Protein AF-A0A0A6VXU8-F1 (afdb_monomer)

Foldseek 3Di:
DQPPQREDPVLVVLLVVLVVVLVVLVVVLVVLQVVLLVLLAVLVLLLVVLVVPQQDDQDDDDPDDDDDDDPVVVVVVVVVVVVSVVSVVVNVVSVVSSVVSLVSNVVSVVVSVVSLVVSLVVSVVSLVVSVVVQVVSLVVVQVVVVVPDPDDSPCPVPVPPRPTDHHDRDDCSNVVQDDWHWHWDDDPVDDTDIDTDRDPDDPCVSDDDPPPDD

Mean predicted aligned error: 13.22 Å

Structure (mmCIF, N/CA/C/O backbone):
data_AF-A0A0A6VXU8-F1
#
_entry.id   AF-A0A0A6VXU8-F1
#
loop_
_atom_site.group_PDB
_atom_site.id
_atom_site.type_symbol
_atom_site.label_atom_id
_atom_site.label_alt_id
_atom_site.label_comp_id
_atom_site.label_asym_id
_atom_site.label_entity_id
_atom_site.label_seq_id
_atom_site.pdbx_PDB_ins_code
_atom_site.Cartn_x
_atom_site.Cartn_y
_atom_site.Cartn_z
_atom_site.occupancy
_atom_site.B_iso_or_equiv
_atom_site.auth_seq_id
_atom_site.auth_comp_id
_atom_site.auth_asym_id
_atom_site.auth_atom_id
_atom_site.pdbx_PDB_model_num
ATOM 1 N N . MET A 1 1 ? 27.274 9.200 -34.004 1.00 46.50 1 MET A N 1
ATOM 2 C CA . MET A 1 1 ? 27.258 7.921 -34.746 1.00 46.50 1 MET A CA 1
ATOM 3 C C . MET A 1 1 ? 26.817 6.836 -33.773 1.00 46.50 1 MET A C 1
ATOM 5 O O . MET A 1 1 ? 27.211 6.948 -32.614 1.00 46.50 1 MET A O 1
ATOM 9 N N . PRO A 1 2 ? 25.972 5.871 -34.179 1.00 53.19 2 PRO A N 1
ATOM 10 C CA . PRO A 1 2 ? 25.767 4.653 -33.394 1.00 53.19 2 PRO A CA 1
ATOM 11 C C . PRO A 1 2 ? 27.115 3.954 -33.175 1.00 53.19 2 PRO A C 1
ATOM 13 O O . PRO A 1 2 ? 28.040 4.146 -33.970 1.00 53.19 2 PRO A O 1
ATOM 16 N N . ASP A 1 3 ? 27.251 3.219 -32.077 1.00 54.00 3 ASP A N 1
ATOM 17 C CA . ASP A 1 3 ? 28.465 2.444 -31.819 1.00 54.00 3 ASP A CA 1
ATOM 18 C C . ASP A 1 3 ? 28.552 1.206 -32.727 1.00 54.00 3 ASP A C 1
ATOM 20 O O . ASP A 1 3 ? 27.695 0.967 -33.581 1.00 54.00 3 ASP A O 1
ATOM 24 N N . THR A 1 4 ? 29.622 0.428 -32.563 1.00 47.00 4 THR A N 1
ATOM 25 C CA . THR A 1 4 ? 29.871 -0.819 -33.302 1.00 47.00 4 THR A CA 1
ATOM 26 C C . THR A 1 4 ? 28.766 -1.862 -33.120 1.00 47.00 4 THR A C 1
ATOM 28 O O . THR A 1 4 ? 28.666 -2.777 -33.930 1.00 47.00 4 THR A O 1
ATOM 31 N N . GLU A 1 5 ? 27.918 -1.696 -32.103 1.00 52.00 5 GLU A N 1
ATOM 32 C CA . GLU A 1 5 ? 26.759 -2.534 -31.799 1.00 52.00 5 GLU A CA 1
ATOM 33 C C . GLU A 1 5 ? 25.442 -1.903 -32.276 1.00 52.00 5 GLU A C 1
ATOM 35 O O . GLU A 1 5 ? 24.378 -2.428 -31.998 1.00 52.00 5 GLU A O 1
ATOM 40 N N . GLY A 1 6 ? 25.460 -0.791 -33.021 1.00 53.97 6 GLY A N 1
ATOM 41 C CA . GLY A 1 6 ? 24.251 -0.182 -33.588 1.00 53.97 6 GLY A CA 1
ATOM 42 C C . GLY A 1 6 ? 23.416 0.646 -32.602 1.00 53.97 6 GLY A C 1
ATOM 43 O O . GLY A 1 6 ? 22.348 1.145 -32.969 1.00 53.97 6 GLY A O 1
ATOM 44 N N . HIS A 1 7 ? 23.897 0.865 -31.376 1.00 59.66 7 HIS A N 1
ATOM 45 C CA . HIS A 1 7 ? 23.174 1.602 -30.349 1.00 59.66 7 HIS A CA 1
ATOM 46 C C . HIS A 1 7 ? 23.385 3.116 -30.464 1.00 59.66 7 HIS A C 1
ATOM 48 O O . HIS A 1 7 ? 24.502 3.644 -30.368 1.00 59.66 7 HIS A O 1
ATOM 54 N N . HIS A 1 8 ? 22.283 3.860 -30.597 1.00 67.25 8 HIS A N 1
ATOM 55 C CA . HIS A 1 8 ? 22.334 5.319 -30.587 1.00 67.25 8 HIS A CA 1
ATOM 56 C C . HIS A 1 8 ? 22.700 5.846 -29.191 1.00 67.25 8 HIS A C 1
ATOM 58 O O . HIS A 1 8 ? 22.131 5.395 -28.191 1.00 67.25 8 HIS A O 1
ATOM 64 N N . PRO A 1 9 ? 23.587 6.850 -29.086 1.00 70.88 9 PRO A N 1
ATOM 65 C CA . PRO A 1 9 ? 23.898 7.492 -27.809 1.00 70.88 9 PRO A CA 1
ATOM 66 C C . PRO A 1 9 ? 22.653 8.043 -27.095 1.00 70.88 9 PRO A C 1
ATOM 68 O O . PRO A 1 9 ? 22.507 7.855 -25.895 1.00 70.88 9 PRO A O 1
ATOM 71 N N . ALA A 1 10 ? 21.716 8.645 -27.839 1.00 70.44 10 ALA A N 1
ATOM 72 C CA . ALA A 1 10 ? 20.499 9.235 -27.263 1.00 70.44 10 ALA A CA 1
ATOM 73 C C . ALA A 1 10 ? 19.568 8.204 -26.602 1.00 70.44 10 ALA A C 1
ATOM 75 O O . ALA A 1 10 ? 18.995 8.475 -25.554 1.00 70.44 10 ALA A O 1
ATOM 76 N N . THR A 1 11 ? 19.431 7.011 -27.184 1.00 73.44 11 THR A N 1
ATOM 77 C CA . THR A 1 11 ? 18.589 5.959 -26.603 1.00 73.44 11 THR A CA 1
ATOM 78 C C . THR A 1 11 ? 19.253 5.317 -25.386 1.00 73.44 11 THR A C 1
ATOM 80 O O . THR A 1 11 ? 18.569 5.017 -24.419 1.00 73.44 11 THR A O 1
ATOM 83 N N . ARG A 1 12 ? 20.586 5.171 -25.367 1.00 76.75 12 ARG A N 1
ATOM 84 C CA . ARG A 1 12 ? 21.304 4.727 -24.156 1.00 76.75 12 ARG A CA 1
ATOM 85 C C . ARG A 1 12 ? 21.219 5.746 -23.023 1.00 76.75 12 ARG A C 1
ATOM 87 O O . ARG A 1 12 ? 20.974 5.360 -21.888 1.00 76.75 12 ARG A O 1
ATOM 94 N N . ALA A 1 13 ? 21.380 7.030 -23.342 1.00 82.50 13 ALA A N 1
ATOM 95 C CA . ALA A 1 13 ? 21.224 8.109 -22.373 1.00 82.50 13 ALA A CA 1
ATOM 96 C C . ALA A 1 13 ? 19.811 8.118 -21.770 1.00 82.50 13 ALA A C 1
ATOM 98 O O . ALA A 1 13 ? 19.674 8.181 -20.556 1.00 82.50 13 ALA A O 1
ATOM 99 N N . MET A 1 14 ? 18.772 7.948 -22.596 1.00 84.44 14 MET A N 1
ATOM 100 C CA . MET A 1 14 ? 17.394 7.873 -22.106 1.00 84.44 14 MET A CA 1
ATOM 101 C C . MET A 1 14 ? 17.131 6.619 -21.257 1.00 84.44 14 MET A C 1
ATOM 103 O O . MET A 1 14 ? 16.423 6.704 -20.262 1.00 84.44 14 MET A O 1
ATOM 107 N N . ALA A 1 15 ? 17.703 5.459 -21.600 1.00 85.75 15 ALA A N 1
ATOM 108 C CA . ALA A 1 15 ? 17.588 4.261 -20.760 1.00 85.75 15 ALA A CA 1
ATOM 109 C C . ALA A 1 15 ? 18.232 4.467 -19.376 1.00 85.75 15 ALA A C 1
ATOM 111 O O . ALA A 1 15 ? 17.667 4.050 -18.365 1.00 85.75 15 ALA A O 1
ATOM 112 N N . ALA A 1 16 ? 19.391 5.133 -19.326 1.00 87.69 16 ALA A N 1
ATOM 113 C CA . ALA A 1 16 ? 20.041 5.505 -18.071 1.00 87.69 16 ALA A CA 1
ATOM 114 C C . ALA A 1 16 ? 19.188 6.500 -17.266 1.00 87.69 16 ALA A C 1
ATOM 116 O O . ALA A 1 16 ? 18.978 6.294 -16.075 1.00 87.69 16 ALA A O 1
ATOM 117 N N . GLU A 1 17 ? 18.621 7.513 -17.925 1.00 90.19 17 GLU A N 1
ATOM 118 C CA . GLU A 1 17 ? 17.720 8.488 -17.302 1.00 90.19 17 GLU A CA 1
ATOM 119 C C . GLU A 1 17 ? 16.479 7.814 -16.697 1.00 90.19 17 GLU A C 1
ATOM 121 O O . GLU A 1 17 ? 16.114 8.096 -15.558 1.00 90.19 17 GLU A O 1
ATOM 126 N N . ILE A 1 18 ? 15.850 6.865 -17.401 1.00 91.62 18 ILE A N 1
ATOM 127 C CA . ILE A 1 18 ? 14.706 6.128 -16.844 1.00 91.62 18 ILE A CA 1
ATOM 128 C C . ILE A 1 18 ? 15.128 5.280 -15.646 1.00 91.62 18 ILE A C 1
ATOM 130 O O . ILE A 1 18 ? 14.384 5.215 -14.673 1.00 91.62 18 ILE A O 1
ATOM 134 N N . ALA A 1 19 ? 16.313 4.665 -15.671 1.00 90.19 19 ALA A N 1
ATOM 135 C CA . ALA A 1 19 ? 16.817 3.915 -14.524 1.00 90.19 19 ALA A CA 1
ATOM 136 C C . ALA A 1 19 ? 17.045 4.817 -13.292 1.00 90.19 19 ALA A C 1
ATOM 138 O O . ALA A 1 19 ? 16.746 4.411 -12.167 1.00 90.19 19 ALA A O 1
ATOM 139 N N . GLU A 1 20 ? 17.524 6.048 -13.487 1.00 92.81 20 GLU A N 1
ATOM 140 C CA . GLU A 1 20 ? 17.644 7.045 -12.414 1.00 92.81 20 GLU A CA 1
ATOM 141 C C . GLU A 1 20 ? 16.269 7.484 -11.891 1.00 92.81 20 GLU A C 1
ATOM 143 O O . GLU A 1 20 ? 16.050 7.539 -10.677 1.00 92.81 20 GLU A O 1
ATOM 148 N N . ILE A 1 21 ? 15.314 7.727 -12.793 1.00 93.38 21 ILE A N 1
ATOM 149 C CA . ILE A 1 21 ? 13.929 8.063 -12.445 1.00 93.38 21 ILE A CA 1
ATOM 150 C C . ILE A 1 21 ? 13.273 6.917 -11.671 1.00 93.38 21 ILE A C 1
ATOM 152 O O . ILE A 1 21 ? 12.630 7.162 -10.654 1.00 93.38 21 ILE A O 1
ATOM 156 N N . GLU A 1 22 ? 13.453 5.669 -12.100 1.00 93.75 22 GLU A N 1
ATOM 157 C CA . GLU A 1 22 ? 12.960 4.482 -11.402 1.00 93.75 22 GLU A CA 1
ATOM 158 C C . GLU A 1 22 ? 13.510 4.412 -9.974 1.00 93.75 22 GLU A C 1
ATOM 160 O O . GLU A 1 22 ? 12.742 4.214 -9.031 1.00 93.75 22 GLU A O 1
ATOM 165 N N . ALA A 1 23 ? 14.818 4.614 -9.792 1.00 91.00 23 ALA A N 1
ATOM 166 C CA . ALA A 1 23 ? 15.444 4.611 -8.471 1.00 91.00 23 ALA A CA 1
ATOM 167 C C . ALA A 1 23 ? 14.907 5.743 -7.575 1.00 91.00 23 ALA A C 1
ATOM 169 O O . ALA A 1 23 ? 14.663 5.543 -6.377 1.00 91.00 23 ALA A O 1
ATOM 170 N N . TRP A 1 24 ? 14.675 6.926 -8.150 1.00 93.88 24 TRP A N 1
ATOM 171 C CA . TRP A 1 24 ? 14.088 8.059 -7.438 1.00 93.88 24 TRP A CA 1
ATOM 172 C C . TRP A 1 24 ? 12.627 7.804 -7.044 1.00 93.88 24 TRP A C 1
ATOM 174 O O . TRP A 1 24 ? 12.255 8.039 -5.889 1.00 93.88 24 TRP A O 1
ATOM 184 N N . ILE A 1 25 ? 11.814 7.267 -7.960 1.00 93.19 25 ILE A N 1
ATOM 185 C CA . ILE A 1 25 ? 10.433 6.847 -7.688 1.00 93.19 25 ILE A CA 1
ATOM 186 C C . ILE A 1 25 ? 10.425 5.796 -6.581 1.00 93.19 25 ILE A C 1
ATOM 188 O O . ILE A 1 25 ? 9.676 5.942 -5.622 1.00 93.19 25 ILE A O 1
ATOM 192 N N . HIS A 1 26 ? 11.283 4.779 -6.667 1.00 91.00 26 HIS A N 1
ATOM 193 C CA . HIS A 1 26 ? 11.366 3.719 -5.669 1.00 91.00 26 HIS A CA 1
ATOM 194 C C . HIS A 1 26 ? 11.687 4.265 -4.274 1.00 91.00 26 HIS A C 1
ATOM 196 O O . HIS A 1 26 ? 10.976 3.972 -3.313 1.00 91.00 26 HIS A O 1
ATOM 202 N N . THR A 1 27 ? 12.710 5.115 -4.168 1.00 90.19 27 THR A N 1
ATOM 203 C CA . THR A 1 27 ? 13.106 5.735 -2.895 1.00 90.19 27 THR A CA 1
ATOM 204 C C . THR A 1 27 ? 11.984 6.598 -2.318 1.00 90.19 27 THR A C 1
ATOM 206 O O . THR A 1 27 ? 11.732 6.579 -1.113 1.00 90.19 27 THR A O 1
ATOM 209 N N . SER A 1 28 ? 11.301 7.360 -3.174 1.00 91.81 28 SER A N 1
ATOM 210 C CA . SER A 1 28 ? 10.208 8.247 -2.766 1.00 91.81 28 SER A CA 1
ATOM 211 C C . SER A 1 28 ? 8.977 7.454 -2.328 1.00 91.81 28 SER A C 1
ATOM 213 O O . SER A 1 28 ? 8.368 7.775 -1.309 1.00 91.81 28 SER A O 1
ATOM 215 N N . LEU A 1 29 ? 8.655 6.382 -3.055 1.00 91.12 29 LEU A N 1
ATOM 216 C CA . LEU A 1 29 ? 7.561 5.474 -2.743 1.00 91.12 29 LEU A CA 1
ATOM 217 C C . LEU A 1 29 ? 7.802 4.752 -1.413 1.00 91.12 29 LEU A C 1
ATOM 219 O O . LEU A 1 29 ? 6.900 4.746 -0.582 1.00 91.12 29 LEU A O 1
ATOM 223 N N . ILE A 1 30 ? 9.009 4.223 -1.165 1.00 89.19 30 ILE A N 1
ATOM 224 C CA . ILE A 1 30 ? 9.355 3.603 0.127 1.00 89.19 30 ILE A CA 1
ATOM 225 C C . ILE A 1 30 ? 9.121 4.585 1.274 1.00 89.19 30 ILE A C 1
ATOM 227 O O . ILE A 1 30 ? 8.430 4.243 2.226 1.00 89.19 30 ILE A O 1
ATOM 231 N N . LYS A 1 31 ? 9.655 5.810 1.181 1.00 87.81 31 LYS A N 1
ATOM 232 C CA . LYS A 1 31 ? 9.516 6.809 2.253 1.00 87.81 31 LYS A CA 1
ATOM 233 C C . LYS A 1 31 ? 8.059 7.186 2.512 1.00 87.81 31 LYS A C 1
ATOM 235 O O . LYS A 1 31 ? 7.664 7.356 3.662 1.00 87.81 31 LYS A O 1
ATOM 240 N N . ALA A 1 32 ? 7.267 7.334 1.451 1.00 89.88 32 ALA A N 1
ATOM 241 C CA . ALA A 1 32 ? 5.857 7.681 1.573 1.00 89.88 32 ALA A CA 1
ATOM 242 C C . ALA A 1 32 ? 5.047 6.537 2.204 1.00 89.88 32 ALA A C 1
ATOM 244 O O . ALA A 1 32 ? 4.279 6.774 3.135 1.00 89.88 32 ALA A O 1
ATOM 245 N N . VAL A 1 33 ? 5.274 5.298 1.754 1.00 89.44 33 VAL A N 1
ATOM 246 C CA . VAL A 1 33 ? 4.646 4.096 2.322 1.00 89.44 33 VAL A CA 1
ATOM 247 C C . VAL A 1 33 ? 5.064 3.896 3.777 1.00 89.44 33 VAL A C 1
ATOM 249 O O . VAL A 1 33 ? 4.214 3.638 4.619 1.00 89.44 33 VAL A O 1
ATOM 252 N N . GLU A 1 34 ? 6.334 4.115 4.116 1.00 85.81 34 GLU A N 1
ATOM 253 C CA . GLU A 1 34 ? 6.809 4.051 5.499 1.00 85.81 34 GLU A CA 1
ATOM 254 C C . GLU A 1 34 ? 6.131 5.069 6.411 1.00 85.81 34 GLU A C 1
ATOM 256 O O . GLU A 1 34 ? 5.772 4.744 7.544 1.00 85.81 34 GLU A O 1
ATOM 261 N N . GLY A 1 35 ? 5.910 6.289 5.921 1.00 86.44 35 GLY A N 1
ATOM 262 C CA . GLY A 1 35 ? 5.154 7.299 6.655 1.00 86.44 35 GLY A CA 1
ATOM 263 C C . GLY A 1 35 ? 3.715 6.866 6.950 1.00 86.44 35 GLY A C 1
ATOM 264 O O . GLY A 1 35 ? 3.223 7.110 8.052 1.00 86.44 35 GLY A O 1
ATOM 265 N N . LEU A 1 36 ? 3.054 6.203 5.995 1.00 89.62 36 LEU A N 1
ATOM 266 C CA . LEU A 1 36 ? 1.701 5.669 6.179 1.00 89.62 36 LEU A CA 1
ATOM 267 C C . LEU A 1 36 ? 1.690 4.481 7.138 1.00 89.62 36 LEU A C 1
ATOM 269 O O . LEU A 1 36 ? 0.905 4.465 8.084 1.00 89.62 36 LEU A O 1
ATOM 273 N N . ASP A 1 37 ? 2.595 3.525 6.956 1.00 86.06 37 ASP A N 1
ATOM 274 C CA . ASP A 1 37 ? 2.641 2.320 7.774 1.00 86.06 37 ASP A CA 1
ATOM 275 C C . ASP A 1 37 ? 2.932 2.639 9.253 1.00 86.06 37 ASP A C 1
ATOM 277 O O . ASP A 1 37 ? 2.362 2.017 10.147 1.00 86.06 37 ASP A O 1
ATOM 281 N N . ARG A 1 38 ? 3.747 3.666 9.541 1.00 85.69 38 ARG A N 1
ATOM 282 C CA . ARG A 1 38 ? 3.978 4.158 10.916 1.00 85.69 38 ARG A CA 1
ATOM 283 C C . ARG A 1 38 ? 2.720 4.706 11.594 1.00 85.69 38 ARG A C 1
ATOM 285 O O . ARG A 1 38 ? 2.706 4.807 12.817 1.00 85.69 38 ARG A O 1
ATOM 292 N N . ARG A 1 39 ? 1.689 5.073 10.829 1.00 87.56 39 ARG A N 1
ATOM 293 C CA . ARG A 1 39 ? 0.380 5.507 11.346 1.00 87.56 39 ARG A CA 1
ATOM 294 C C . ARG A 1 39 ? -0.614 4.352 11.420 1.00 87.56 39 ARG A C 1
ATOM 296 O O . ARG A 1 39 ? -1.332 4.238 12.406 1.00 87.56 39 ARG A O 1
ATOM 303 N N . ILE A 1 40 ? -0.612 3.483 10.409 1.00 87.50 40 ILE A N 1
ATOM 304 C CA . ILE A 1 40 ? -1.467 2.292 10.349 1.00 87.50 40 ILE A CA 1
ATOM 305 C C . ILE A 1 40 ? -1.149 1.349 11.509 1.00 87.50 40 ILE A C 1
ATOM 307 O O . ILE A 1 40 ? -2.048 0.914 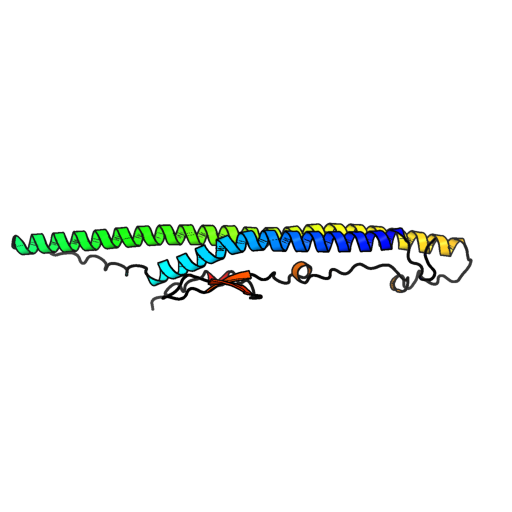12.221 1.00 87.50 40 ILE A O 1
ATOM 311 N N . ALA A 1 41 ? 0.131 1.055 11.733 1.00 83.31 41 ALA A N 1
ATOM 312 C CA . ALA A 1 41 ? 0.525 -0.022 12.627 1.00 83.31 41 ALA A CA 1
ATOM 313 C C . ALA A 1 41 ? 0.139 0.229 14.109 1.00 83.31 41 ALA A C 1
ATOM 315 O O . ALA A 1 41 ? -0.310 -0.716 14.766 1.00 83.31 41 ALA A O 1
ATOM 316 N N . PRO A 1 42 ? 0.259 1.450 14.674 1.00 83.12 42 PRO A N 1
ATOM 317 C CA . PRO A 1 42 ? -0.284 1.755 16.001 1.00 83.12 42 PRO A CA 1
ATOM 318 C C . PRO A 1 42 ? -1.815 1.714 16.057 1.00 83.12 42 PRO A C 1
ATOM 320 O O . PRO A 1 42 ? -2.368 1.195 17.024 1.00 83.12 42 PRO A O 1
ATOM 323 N N . ALA A 1 43 ? -2.504 2.209 15.023 1.00 86.75 43 ALA A N 1
ATOM 324 C CA . ALA A 1 43 ? -3.964 2.181 14.967 1.00 86.75 43 ALA A CA 1
ATOM 325 C C . ALA A 1 43 ? -4.498 0.738 14.920 1.00 86.75 43 ALA A C 1
ATOM 327 O O . ALA A 1 43 ? -5.416 0.398 15.660 1.00 86.75 43 ALA A O 1
ATOM 328 N N . GLU A 1 44 ? -3.870 -0.150 14.143 1.00 85.50 44 GLU A N 1
ATOM 329 C CA . GLU A 1 44 ? -4.183 -1.585 14.145 1.00 85.50 44 GLU A CA 1
ATOM 330 C C . GLU A 1 44 ? -3.946 -2.238 15.511 1.00 85.50 44 GLU A C 1
ATOM 332 O O . GLU A 1 44 ? -4.740 -3.075 15.943 1.00 85.50 44 GLU A O 1
ATOM 337 N N . ALA A 1 45 ? -2.865 -1.868 16.202 1.00 83.00 45 ALA A N 1
ATOM 338 C CA . ALA A 1 45 ? -2.599 -2.353 17.552 1.00 83.00 45 ALA A CA 1
ATOM 339 C C . ALA A 1 45 ? -3.700 -1.917 18.530 1.00 83.00 45 ALA A C 1
ATOM 341 O O . ALA A 1 45 ? -4.183 -2.737 19.309 1.00 83.00 45 ALA A O 1
ATOM 342 N N . GLN A 1 46 ? -4.138 -0.659 18.452 1.00 84.12 46 GLN A N 1
ATOM 343 C CA . GLN A 1 46 ? -5.209 -0.134 19.295 1.00 84.12 46 GLN A CA 1
ATOM 344 C C . GLN A 1 46 ? -6.566 -0.767 18.971 1.00 84.12 46 GLN A C 1
ATOM 346 O O . GLN A 1 46 ? -7.308 -1.093 19.891 1.00 84.12 46 GLN A O 1
ATOM 351 N N . ILE A 1 47 ? -6.859 -1.043 17.695 1.00 85.94 47 ILE A N 1
ATOM 352 C CA . ILE A 1 47 ? -8.048 -1.812 17.299 1.00 85.94 47 ILE A CA 1
ATOM 353 C C . ILE A 1 47 ? -8.039 -3.191 17.962 1.00 85.94 47 ILE A C 1
ATOM 355 O O . ILE A 1 47 ? -9.059 -3.591 18.516 1.00 85.94 47 ILE A O 1
ATOM 359 N N . ARG A 1 48 ? -6.909 -3.914 17.940 1.00 82.94 48 ARG A N 1
ATOM 360 C CA . ARG A 1 48 ? -6.805 -5.238 18.583 1.00 82.94 48 ARG A CA 1
ATOM 361 C C . ARG A 1 48 ? -7.063 -5.149 20.086 1.00 82.94 48 ARG A C 1
ATOM 363 O O . ARG A 1 48 ? -7.914 -5.875 20.580 1.00 82.94 48 ARG A O 1
ATOM 370 N N . LEU A 1 49 ? -6.415 -4.204 20.770 1.00 83.56 49 LEU A N 1
ATOM 371 C CA . LEU A 1 49 ? -6.610 -3.983 22.208 1.00 83.56 49 LEU A CA 1
ATOM 372 C C . LEU A 1 49 ? -8.073 -3.657 22.548 1.00 83.56 49 LEU A C 1
ATOM 374 O O . LEU A 1 49 ? -8.653 -4.295 23.415 1.00 83.56 49 LEU A O 1
ATOM 378 N N . LEU A 1 50 ? -8.702 -2.725 21.825 1.00 83.94 50 LEU A N 1
ATOM 379 C CA . LEU A 1 50 ? -10.106 -2.357 22.048 1.00 83.94 50 LEU A CA 1
ATOM 380 C C . LEU A 1 50 ? -11.083 -3.490 21.723 1.00 83.94 50 LEU A C 1
ATOM 382 O O . LEU A 1 50 ? -12.148 -3.569 22.330 1.00 83.94 50 LEU A O 1
ATOM 386 N N . THR A 1 51 ? -10.744 -4.344 20.756 1.00 84.19 51 THR A N 1
ATOM 387 C CA . THR A 1 51 ? -11.563 -5.509 20.397 1.00 84.19 51 THR A CA 1
ATOM 388 C C . THR A 1 51 ? -11.495 -6.574 21.492 1.00 84.19 51 THR A C 1
ATOM 390 O O . THR A 1 51 ? -12.532 -7.123 21.858 1.00 84.19 51 THR A O 1
ATOM 393 N N . ASP A 1 52 ? -10.302 -6.829 22.036 1.00 81.19 52 ASP A N 1
ATOM 394 C CA . ASP A 1 52 ? -10.080 -7.805 23.108 1.00 81.19 52 ASP A CA 1
ATOM 395 C C . ASP A 1 52 ? -10.668 -7.328 24.452 1.00 81.19 52 ASP A C 1
ATOM 397 O O . ASP A 1 52 ? -11.242 -8.127 25.194 1.00 81.19 52 ASP A O 1
ATOM 401 N N . ASP A 1 53 ? -10.594 -6.022 24.736 1.00 81.81 53 ASP A N 1
ATOM 402 C CA . ASP A 1 53 ? -11.099 -5.397 25.968 1.00 81.81 53 ASP A CA 1
ATOM 403 C C . ASP A 1 53 ? -12.571 -4.941 25.878 1.00 81.81 53 ASP A C 1
ATOM 405 O O . ASP A 1 53 ? -13.088 -4.282 26.792 1.00 81.81 53 ASP A O 1
ATOM 409 N N . LEU A 1 54 ? -13.280 -5.263 24.789 1.00 81.00 54 LEU A N 1
ATOM 410 C CA . LEU A 1 54 ? -14.640 -4.775 24.578 1.00 81.00 54 LEU A CA 1
ATOM 411 C C . LEU A 1 54 ? -15.594 -5.337 25.654 1.00 81.00 54 LEU A C 1
ATOM 413 O O . LEU A 1 54 ? -15.751 -6.558 25.761 1.00 81.00 54 LEU A O 1
ATOM 417 N N . PRO A 1 55 ? -16.299 -4.485 26.432 1.00 77.19 55 PRO A N 1
ATOM 418 C CA . PRO A 1 55 ? -17.208 -4.967 27.465 1.00 77.19 55 PRO A CA 1
ATOM 419 C C . PRO A 1 55 ? -18.278 -5.885 26.862 1.00 77.19 55 PRO A C 1
ATOM 421 O O . PRO A 1 55 ? -18.817 -5.548 25.801 1.00 77.19 55 PRO A O 1
ATOM 424 N N . PRO A 1 56 ? -18.645 -7.001 27.521 1.00 77.06 56 PRO A N 1
ATOM 425 C CA . PRO A 1 56 ? -19.656 -7.918 27.008 1.00 77.06 56 PRO A CA 1
ATOM 426 C C . PRO A 1 56 ? -20.998 -7.211 26.829 1.00 77.06 56 PRO A C 1
ATOM 428 O O . PRO A 1 56 ? -21.293 -6.212 27.497 1.00 77.06 56 PRO A O 1
ATOM 431 N N . GLU A 1 57 ? -21.801 -7.726 25.899 1.00 76.25 57 GLU A N 1
ATOM 432 C CA . GLU A 1 57 ? -23.086 -7.122 25.574 1.00 76.25 57 GLU A CA 1
ATOM 433 C C . GLU A 1 57 ? -24.005 -7.248 26.788 1.00 76.25 57 GLU A C 1
ATOM 435 O O . GLU A 1 57 ? -24.171 -8.356 27.307 1.00 76.25 57 GLU A O 1
ATOM 440 N N . PRO A 1 58 ? -24.556 -6.135 27.298 1.00 71.00 58 PRO A N 1
ATOM 441 C CA . PRO A 1 58 ? -25.449 -6.209 28.435 1.00 71.00 58 PRO A CA 1
ATOM 442 C C . PRO A 1 58 ? -26.695 -7.010 28.033 1.00 71.00 58 PRO A C 1
ATOM 444 O O . PRO A 1 58 ? -27.196 -6.831 26.919 1.00 71.00 58 PRO A O 1
ATOM 447 N N . PRO A 1 59 ? -27.203 -7.888 28.913 1.00 72.88 59 PRO A N 1
ATOM 448 C CA . PRO A 1 59 ? -28.374 -8.697 28.607 1.00 72.88 59 PRO A CA 1
ATOM 449 C C . PRO A 1 59 ? -29.570 -7.806 28.255 1.00 72.88 59 PRO A C 1
ATOM 451 O O . PRO A 1 59 ? -29.741 -6.721 28.822 1.00 72.88 59 PRO A O 1
ATOM 454 N N . ALA A 1 60 ? -30.408 -8.272 27.325 1.00 65.62 60 ALA A N 1
ATOM 455 C CA . ALA A 1 60 ? -31.691 -7.638 27.051 1.00 65.62 60 ALA A CA 1
ATOM 456 C C . ALA A 1 60 ? -32.505 -7.589 28.353 1.00 65.62 60 ALA A C 1
ATOM 458 O O . ALA A 1 60 ? -32.638 -8.605 29.036 1.00 65.62 60 ALA A O 1
ATOM 459 N N . GLU A 1 61 ? -33.004 -6.405 28.717 1.00 65.88 61 GLU A N 1
ATOM 460 C CA . GLU A 1 61 ? -33.753 -6.216 29.961 1.00 65.88 61 GLU A CA 1
ATOM 461 C C . GLU A 1 61 ? -34.982 -7.141 29.969 1.00 65.88 61 GLU A C 1
ATOM 463 O O . GLU A 1 61 ? -35.829 -7.032 29.076 1.00 65.88 61 GLU A O 1
ATOM 468 N N . PRO A 1 62 ? -35.110 -8.065 30.940 1.00 54.31 62 PRO A N 1
ATOM 469 C CA . PRO A 1 62 ? -36.339 -8.821 31.085 1.00 54.31 62 PRO A CA 1
ATOM 470 C C . PRO A 1 62 ? -37.460 -7.866 31.526 1.00 54.31 62 PRO A C 1
ATOM 472 O O . PRO A 1 62 ? -37.218 -6.963 32.332 1.00 54.31 62 PRO A O 1
ATOM 475 N N . PRO A 1 63 ? -38.701 -8.045 31.044 1.00 52.62 63 PRO A N 1
ATOM 476 C CA . PRO A 1 63 ? -39.826 -7.239 31.497 1.00 52.62 63 PRO A CA 1
ATOM 477 C C . PRO A 1 63 ? -40.055 -7.484 32.995 1.00 52.62 63 PRO A C 1
ATOM 479 O O . PRO A 1 63 ? -40.503 -8.556 33.402 1.00 52.62 63 PRO A O 1
ATOM 482 N N . VAL A 1 64 ? -39.728 -6.496 33.833 1.00 60.53 64 VAL A N 1
ATOM 483 C CA . VAL A 1 64 ? -39.900 -6.601 35.286 1.00 60.53 64 VAL A CA 1
ATOM 484 C C . VAL A 1 64 ? -41.388 -6.492 35.623 1.00 60.53 64 VAL A C 1
ATOM 486 O O . VAL A 1 64 ? -41.990 -5.418 35.549 1.00 60.53 64 VAL A O 1
ATOM 489 N N . ALA A 1 65 ? -41.995 -7.612 36.017 1.00 55.19 65 ALA A N 1
ATOM 490 C CA . ALA A 1 65 ? -43.302 -7.614 36.660 1.00 55.19 65 ALA A CA 1
ATOM 491 C C . ALA A 1 65 ? -43.180 -6.938 38.039 1.00 55.19 65 ALA A C 1
ATOM 493 O O . ALA A 1 65 ? -42.451 -7.406 38.912 1.00 55.19 65 ALA A O 1
ATOM 494 N N . ARG A 1 66 ? -43.873 -5.808 38.225 1.00 59.66 66 ARG A N 1
ATOM 495 C CA . ARG A 1 66 ? -43.816 -4.970 39.435 1.00 59.66 66 ARG A CA 1
ATOM 496 C C . ARG A 1 66 ? -44.560 -5.628 40.604 1.00 59.66 66 ARG A C 1
ATOM 498 O O . ARG A 1 66 ? -45.721 -5.318 40.857 1.00 59.66 66 ARG A O 1
ATOM 505 N N . ALA A 1 67 ? -43.899 -6.540 41.307 1.00 64.81 67 ALA A N 1
ATOM 506 C CA . ALA A 1 67 ? -44.304 -6.951 42.651 1.00 64.81 67 ALA A CA 1
ATOM 507 C C . ALA A 1 67 ? -44.005 -5.819 43.665 1.00 64.81 67 ALA A C 1
ATOM 509 O O . ALA A 1 67 ? -43.146 -4.976 43.395 1.00 64.81 67 ALA A O 1
ATOM 510 N N . PRO A 1 68 ? -44.696 -5.750 44.819 1.00 72.56 68 PRO A N 1
ATOM 511 C CA . PRO A 1 68 ? -44.371 -4.774 45.857 1.00 72.56 68 PRO A CA 1
ATOM 512 C C . PRO A 1 68 ? -42.971 -5.052 46.427 1.00 72.56 68 PRO A C 1
ATOM 514 O O . PRO A 1 68 ? -42.742 -6.104 47.015 1.00 72.56 68 PRO A O 1
ATOM 517 N N . MET A 1 69 ? -42.048 -4.106 46.236 1.00 79.38 69 MET A N 1
ATOM 518 C CA . MET A 1 69 ? -40.654 -4.184 46.692 1.00 79.38 69 MET A CA 1
ATOM 519 C C . MET A 1 69 ? -40.431 -3.326 47.938 1.00 79.38 69 MET A C 1
ATOM 521 O O . MET A 1 69 ? -40.986 -2.229 48.057 1.00 79.38 69 MET A O 1
ATOM 525 N N . THR A 1 70 ? -39.570 -3.796 48.835 1.00 84.56 70 THR A N 1
ATOM 526 C CA . THR A 1 70 ? -39.071 -3.037 49.989 1.00 84.56 70 THR A CA 1
ATOM 527 C C . THR A 1 70 ? -38.129 -1.905 49.553 1.00 84.56 70 THR A C 1
ATOM 529 O O . THR A 1 70 ? -37.580 -1.921 48.451 1.00 84.56 70 THR A O 1
ATOM 532 N N . ALA A 1 71 ? -37.905 -0.904 50.415 1.00 83.19 71 ALA A N 1
ATOM 533 C CA . ALA A 1 71 ? -37.022 0.228 50.100 1.00 83.19 71 ALA A CA 1
ATOM 534 C C . ALA A 1 71 ? -35.573 -0.204 49.785 1.00 83.19 71 ALA A C 1
ATOM 536 O O . ALA A 1 71 ? -34.961 0.337 48.869 1.00 83.19 71 ALA A O 1
ATOM 537 N N . ALA A 1 72 ? -35.051 -1.218 50.486 1.00 81.50 72 ALA A N 1
ATOM 538 C CA . ALA A 1 72 ? -33.711 -1.757 50.243 1.00 81.50 72 ALA A CA 1
ATOM 539 C C . ALA A 1 72 ? -33.603 -2.476 48.885 1.00 81.50 72 ALA A C 1
ATOM 541 O O . ALA A 1 72 ? -32.598 -2.350 48.191 1.00 81.50 72 ALA A O 1
ATOM 542 N N . GLU A 1 73 ? -34.649 -3.196 48.473 1.00 82.06 73 GLU A N 1
ATOM 543 C CA . GLU A 1 73 ? -34.693 -3.838 47.156 1.00 82.06 73 GLU A CA 1
ATOM 544 C C . GLU A 1 73 ? -34.786 -2.800 46.026 1.00 82.06 73 GLU A C 1
ATOM 546 O O . GLU A 1 73 ? -34.180 -2.988 44.974 1.00 82.06 73 GLU A O 1
ATOM 551 N N . GLN A 1 74 ? -35.483 -1.679 46.245 1.00 82.44 74 GLN A N 1
ATOM 552 C CA . GLN A 1 74 ? -35.536 -0.570 45.283 1.00 82.44 74 GLN A CA 1
ATOM 553 C C . GLN A 1 74 ? -34.179 0.128 45.110 1.00 82.44 74 GLN A C 1
ATOM 555 O O . GLN A 1 74 ? -33.823 0.480 43.987 1.00 82.44 74 GLN A O 1
ATOM 560 N N . GLU A 1 75 ? -33.419 0.323 46.191 1.00 84.69 75 GLU A N 1
ATOM 561 C CA . GLU A 1 75 ? -32.053 0.870 46.136 1.00 84.69 75 GLU A CA 1
ATOM 562 C C . GLU A 1 75 ? -31.136 -0.046 45.307 1.00 84.69 75 GLU A C 1
ATOM 564 O O . GLU A 1 75 ? -30.477 0.408 44.375 1.00 84.69 75 GLU A O 1
ATOM 569 N N . ASN A 1 76 ? -31.182 -1.356 45.568 1.00 84.56 76 ASN A N 1
ATOM 570 C CA . ASN A 1 76 ? -30.340 -2.346 44.895 1.00 84.56 76 ASN A CA 1
ATOM 571 C C . ASN A 1 76 ? -30.672 -2.467 43.391 1.00 84.56 76 ASN A C 1
ATOM 573 O O . ASN A 1 76 ? -29.773 -2.547 42.555 1.00 84.56 76 ASN A O 1
ATOM 577 N N . VAL A 1 77 ? -31.958 -2.394 43.015 1.00 84.44 77 VAL A N 1
ATOM 578 C CA . VAL A 1 77 ? -32.365 -2.318 41.597 1.00 84.44 77 VAL A CA 1
ATOM 579 C C . VAL A 1 77 ? -31.836 -1.049 40.933 1.00 84.44 77 VAL A C 1
ATOM 581 O O . VAL A 1 77 ? -31.275 -1.132 39.844 1.00 84.44 77 VAL A O 1
ATOM 584 N N . ARG A 1 78 ? -31.938 0.115 41.587 1.00 84.00 78 ARG A N 1
ATOM 585 C CA . ARG A 1 78 ? -31.394 1.374 41.045 1.00 84.00 78 ARG A CA 1
ATOM 586 C C . ARG A 1 78 ? -29.879 1.311 40.861 1.00 84.00 78 ARG A C 1
ATOM 588 O O . ARG A 1 78 ? -29.362 1.823 39.870 1.00 84.00 78 ARG A O 1
ATOM 595 N N . GLU A 1 79 ? -29.152 0.699 41.792 1.00 86.50 79 GLU A N 1
ATOM 596 C CA . GLU A 1 79 ? -27.706 0.490 41.665 1.00 86.50 79 GLU A CA 1
ATOM 597 C C . GLU A 1 79 ? -27.367 -0.423 40.478 1.00 86.50 79 GLU A C 1
ATOM 599 O O . GLU A 1 79 ? -26.478 -0.092 39.687 1.00 86.50 79 GLU A O 1
ATOM 604 N N . GLN A 1 80 ? -28.109 -1.520 40.296 1.00 84.62 80 GLN A N 1
ATOM 605 C CA . GLN A 1 80 ? -27.946 -2.425 39.155 1.00 84.62 80 GLN A CA 1
ATOM 606 C C . GLN A 1 80 ? -28.273 -1.746 37.818 1.00 84.62 80 GLN A C 1
ATOM 608 O O . GLN A 1 80 ? -27.492 -1.856 36.872 1.00 84.62 80 GLN A O 1
ATOM 613 N N . GLU A 1 81 ? -29.370 -0.990 37.738 1.00 85.06 81 GLU A N 1
ATOM 614 C CA . GLU A 1 81 ? -29.742 -0.197 36.558 1.00 85.06 81 GLU A CA 1
ATOM 615 C C . GLU A 1 81 ? -28.660 0.837 36.215 1.00 85.06 81 GLU A C 1
ATOM 617 O O . GLU A 1 81 ? -28.254 0.967 35.057 1.00 85.06 81 GLU A O 1
ATOM 622 N N . ASN A 1 82 ? -28.126 1.534 37.223 1.00 86.75 82 ASN A N 1
ATOM 623 C CA . ASN A 1 82 ? -27.037 2.492 37.043 1.00 86.75 82 ASN A CA 1
ATOM 624 C C . ASN A 1 82 ? -25.747 1.819 36.552 1.00 86.75 82 ASN A C 1
ATOM 626 O O . ASN A 1 82 ? -25.052 2.374 35.696 1.00 86.75 82 ASN A O 1
ATOM 630 N N . MET A 1 83 ? -25.419 0.628 37.057 1.00 86.44 83 MET A N 1
ATOM 631 C CA . MET A 1 83 ? -24.267 -0.152 36.596 1.00 86.44 83 MET A CA 1
ATOM 632 C C . MET A 1 83 ? -24.436 -0.626 35.148 1.00 86.44 83 MET A C 1
ATOM 634 O O . MET A 1 83 ? -23.526 -0.428 34.339 1.00 86.44 83 MET A O 1
ATOM 638 N N . LEU A 1 84 ? -25.606 -1.166 34.792 1.00 85.38 84 LEU A N 1
ATOM 639 C CA . LEU A 1 84 ? -25.928 -1.578 33.422 1.00 85.38 84 LEU A CA 1
ATOM 640 C C . LEU A 1 84 ? -25.879 -0.395 32.452 1.00 85.38 84 LEU A C 1
ATOM 642 O O . LEU A 1 84 ? -25.320 -0.512 31.361 1.00 85.38 84 LEU A O 1
ATOM 646 N N . ARG A 1 85 ? -26.407 0.765 32.854 1.00 85.69 85 ARG A N 1
ATOM 647 C CA . ARG A 1 85 ? -26.343 1.993 32.056 1.00 85.69 85 ARG A CA 1
ATOM 648 C C . ARG A 1 85 ? -24.899 2.432 31.809 1.00 85.69 85 ARG A C 1
ATOM 650 O O . ARG A 1 85 ? -24.532 2.669 30.663 1.00 85.69 85 ARG A O 1
ATOM 657 N N . ARG A 1 86 ? -24.059 2.466 32.849 1.00 86.75 86 ARG A N 1
ATOM 658 C CA . ARG A 1 86 ? -22.628 2.794 32.710 1.00 86.75 86 ARG A CA 1
ATOM 659 C C . ARG A 1 86 ? -21.896 1.796 31.813 1.00 86.75 86 ARG A C 1
ATOM 661 O O . ARG A 1 86 ? -21.025 2.197 31.046 1.00 86.75 86 ARG A O 1
ATOM 668 N N . GLN A 1 87 ? -22.234 0.509 31.886 1.00 86.00 87 GLN A N 1
ATOM 669 C CA . GLN A 1 87 ? -21.659 -0.514 31.010 1.00 86.00 87 GLN A CA 1
ATOM 670 C C . GLN A 1 87 ? -22.080 -0.312 29.546 1.00 86.00 87 GLN A C 1
ATOM 672 O O . GLN A 1 87 ? -21.223 -0.367 28.665 1.00 86.00 87 GLN A O 1
ATOM 677 N N . LYS A 1 88 ? -23.366 -0.021 29.290 1.00 87.62 88 LYS A N 1
ATOM 678 C CA . LYS A 1 88 ? -23.886 0.333 27.956 1.00 87.62 88 LYS A CA 1
ATOM 679 C C . LYS A 1 88 ? -23.148 1.548 27.383 1.00 87.62 88 LYS A C 1
ATOM 681 O O . LYS A 1 88 ? -22.666 1.485 26.257 1.00 87.62 88 LYS A O 1
ATOM 686 N N . GLU A 1 89 ? -23.007 2.615 28.169 1.00 88.31 89 GLU A N 1
ATOM 687 C CA . GLU A 1 89 ? -22.310 3.847 27.769 1.00 88.31 89 GLU A CA 1
ATOM 688 C C . GLU A 1 89 ? -20.820 3.594 27.467 1.00 88.31 89 GLU A C 1
ATOM 690 O O . GLU A 1 89 ? -20.325 4.024 26.427 1.00 88.31 89 GLU A O 1
ATOM 695 N N . ARG A 1 90 ? -20.112 2.828 28.311 1.00 87.50 90 ARG A N 1
ATOM 696 C CA . ARG A 1 90 ? -18.702 2.455 28.075 1.00 87.50 90 ARG A CA 1
ATOM 697 C C . ARG A 1 90 ? -18.514 1.627 26.807 1.00 87.50 90 ARG A C 1
ATOM 699 O O . ARG A 1 90 ? -17.593 1.893 26.043 1.00 87.50 90 ARG A O 1
ATOM 706 N N . ARG A 1 91 ? -19.381 0.636 26.575 1.00 87.50 91 ARG A N 1
ATOM 707 C CA . ARG A 1 91 ? -19.337 -0.187 25.358 1.00 87.50 91 ARG A CA 1
ATOM 708 C C . ARG A 1 91 ? -19.612 0.655 24.114 1.00 87.50 91 ARG A C 1
ATOM 710 O O . ARG A 1 91 ? -18.920 0.486 23.119 1.00 87.50 91 ARG A O 1
ATOM 717 N N . ALA A 1 92 ? -20.588 1.561 24.171 1.00 88.25 92 ALA A N 1
ATOM 718 C CA . ALA A 1 92 ? -20.895 2.457 23.059 1.00 88.25 92 ALA A CA 1
ATOM 719 C C . ALA A 1 92 ? -19.700 3.359 22.705 1.00 88.25 92 ALA A C 1
ATOM 721 O O . ALA A 1 92 ? -19.340 3.439 21.535 1.00 88.25 92 ALA A O 1
ATOM 722 N N . ALA A 1 93 ? -19.040 3.953 23.706 1.00 89.69 93 ALA A N 1
ATOM 723 C CA . ALA A 1 93 ? -17.845 4.771 23.493 1.00 89.69 93 ALA A CA 1
ATOM 724 C C . ALA A 1 93 ? -16.680 3.963 22.889 1.00 89.69 93 ALA A C 1
ATOM 726 O O . ALA A 1 93 ? -16.057 4.409 21.929 1.00 89.69 93 ALA A O 1
ATOM 727 N N . ALA A 1 94 ? -16.427 2.750 23.395 1.00 88.38 94 ALA A N 1
ATOM 728 C CA . ALA A 1 94 ? -15.382 1.874 22.860 1.00 88.38 94 ALA A CA 1
ATOM 729 C C . ALA A 1 94 ? -15.660 1.442 21.407 1.00 88.38 94 ALA A C 1
ATOM 731 O O . ALA A 1 94 ? -14.746 1.399 20.588 1.00 88.38 94 ALA A O 1
ATOM 732 N N . LEU A 1 95 ? -16.923 1.162 21.063 1.00 89.88 95 LEU A N 1
ATOM 733 C CA . LEU A 1 95 ? -17.326 0.857 19.685 1.00 89.88 95 LEU A CA 1
ATOM 734 C C . LEU A 1 95 ? -17.154 2.059 18.752 1.00 89.88 95 LEU A C 1
ATOM 736 O O . LEU A 1 95 ? -16.730 1.888 17.611 1.00 89.88 95 LEU A O 1
ATOM 740 N N . GLU A 1 96 ? -17.473 3.266 19.217 1.00 92.12 96 GLU A N 1
ATOM 741 C CA . GLU A 1 96 ? -17.287 4.486 18.432 1.00 92.12 96 GLU A CA 1
ATOM 742 C C . GLU A 1 96 ? -15.803 4.739 18.129 1.00 92.12 96 GLU A C 1
ATOM 744 O O . GLU A 1 96 ? -15.450 4.978 16.970 1.00 92.12 96 GLU A O 1
ATOM 749 N N . GLU A 1 97 ? -14.932 4.595 19.133 1.00 91.19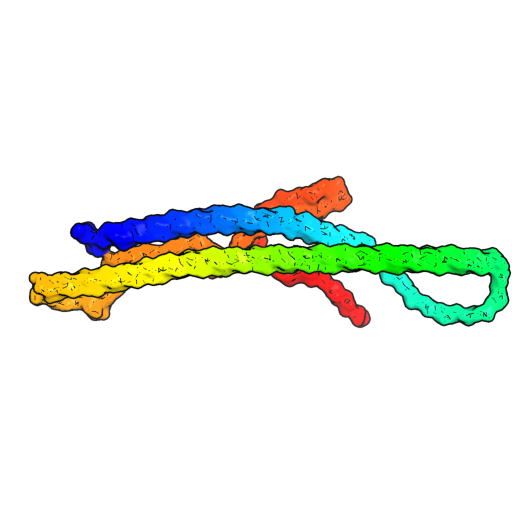 97 GLU A N 1
ATOM 750 C CA . GLU A 1 97 ? -13.476 4.686 18.972 1.00 91.19 97 GLU A CA 1
ATOM 751 C C . GLU A 1 97 ? -12.952 3.619 17.999 1.00 91.19 97 GLU A C 1
ATOM 753 O O . GLU A 1 97 ? -12.210 3.928 17.065 1.00 91.19 97 GLU A O 1
ATOM 758 N N . LEU A 1 98 ? -13.405 2.372 18.149 1.00 90.44 98 LEU A N 1
ATOM 759 C CA . LEU A 1 98 ? -13.040 1.264 17.269 1.00 90.44 98 LEU A CA 1
ATOM 760 C C . LEU A 1 98 ? -13.459 1.537 15.816 1.00 90.44 98 LEU A C 1
ATOM 762 O O . LEU A 1 98 ? -12.649 1.383 14.901 1.00 90.44 98 LEU A O 1
ATOM 766 N N . HIS A 1 99 ? -14.686 2.011 15.585 1.00 90.81 99 HIS A N 1
ATOM 767 C CA . HIS A 1 99 ? -15.167 2.375 14.248 1.00 90.81 99 HIS A CA 1
ATOM 768 C C . HIS A 1 99 ? -14.415 3.574 13.654 1.00 90.81 99 HIS A C 1
ATOM 770 O O . HIS A 1 99 ? -14.286 3.689 12.432 1.00 90.81 99 HIS A O 1
ATOM 776 N N . GLN A 1 100 ? -13.958 4.514 14.482 1.00 93.88 100 GLN A N 1
ATOM 777 C CA . GLN A 1 100 ? -13.137 5.633 14.027 1.00 93.88 100 GLN A CA 1
ATOM 778 C C . GLN A 1 100 ? -11.750 5.154 13.587 1.00 93.88 100 GLN A C 1
ATOM 780 O O . GLN A 1 100 ? -11.329 5.473 12.476 1.00 93.88 100 GLN A O 1
ATOM 785 N N . LEU A 1 101 ? -11.083 4.334 14.402 1.00 91.31 101 LEU A N 1
ATOM 786 C CA . LEU A 1 101 ? -9.769 3.777 14.080 1.00 91.31 101 LEU A CA 1
ATOM 787 C C . LEU A 1 101 ? -9.815 2.880 12.840 1.00 91.31 101 LEU A C 1
ATOM 789 O O . LEU A 1 101 ? 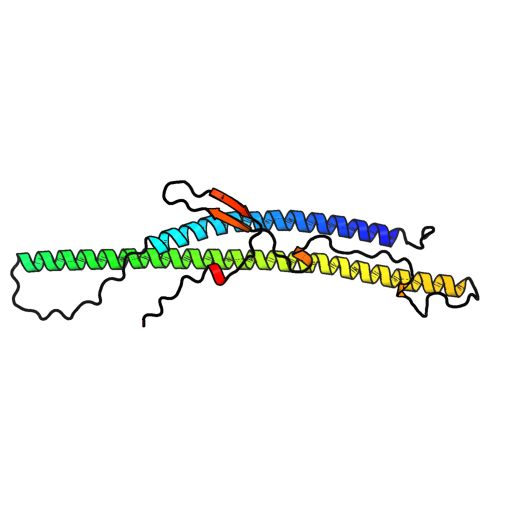-8.949 2.983 11.975 1.00 91.31 101 LEU A O 1
ATOM 793 N N . GLN A 1 102 ? -10.846 2.042 12.700 1.00 89.88 102 GLN A N 1
ATOM 794 C CA . GLN A 1 102 ? -11.029 1.208 11.509 1.00 89.88 102 GLN A CA 1
ATOM 795 C C . GLN A 1 102 ? -11.166 2.040 10.229 1.00 89.88 102 GLN A C 1
ATOM 797 O O . GLN A 1 102 ? -10.590 1.683 9.201 1.00 89.88 102 GLN A O 1
ATOM 802 N N . ARG A 1 103 ? -11.897 3.163 10.286 1.00 92.69 103 ARG A N 1
ATOM 803 C CA . ARG A 1 103 ? -12.006 4.093 9.154 1.00 92.69 103 ARG A CA 1
ATOM 804 C C . ARG A 1 103 ? -10.666 4.739 8.826 1.00 92.69 103 ARG A C 1
ATOM 806 O O . ARG A 1 103 ? -10.292 4.752 7.659 1.00 92.69 103 ARG A O 1
ATOM 813 N N . GLU A 1 104 ? -9.924 5.203 9.831 1.00 92.38 104 GLU A N 1
ATOM 814 C CA . GLU A 1 104 ? -8.595 5.784 9.608 1.00 92.38 104 GLU A CA 1
ATOM 815 C C . GLU A 1 104 ? -7.640 4.768 8.964 1.00 92.38 104 GLU A C 1
ATOM 817 O O . GLU A 1 104 ? -6.989 5.074 7.966 1.00 92.38 104 GLU A O 1
ATOM 822 N N . VAL A 1 105 ? -7.592 3.535 9.478 1.00 90.19 105 VAL A N 1
ATOM 823 C CA . VAL A 1 105 ? -6.774 2.460 8.899 1.00 90.19 105 VAL A CA 1
ATOM 824 C C . VAL A 1 105 ? -7.175 2.186 7.450 1.00 90.19 105 VAL A C 1
ATOM 826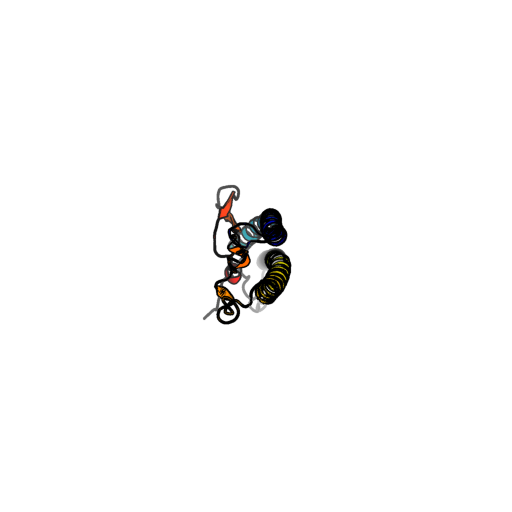 O O . VAL A 1 105 ? -6.299 2.079 6.589 1.00 90.19 105 VAL A O 1
ATOM 829 N N . ALA A 1 106 ? -8.474 2.118 7.148 1.00 89.25 106 ALA A N 1
ATOM 830 C CA . ALA A 1 106 ? -8.962 1.900 5.789 1.00 89.25 106 ALA A CA 1
ATOM 831 C C . ALA A 1 106 ? -8.567 3.044 4.835 1.00 89.25 106 ALA A C 1
ATOM 833 O O . ALA A 1 106 ? -8.090 2.784 3.730 1.00 89.25 106 ALA A O 1
ATOM 834 N N . GLU A 1 107 ? -8.698 4.301 5.264 1.00 92.38 107 GLU A N 1
ATOM 835 C CA . GLU A 1 107 ? -8.294 5.472 4.478 1.00 92.38 107 GLU A CA 1
ATOM 836 C C . GLU A 1 107 ? -6.784 5.482 4.202 1.00 92.38 107 GLU A C 1
ATOM 838 O O . GLU A 1 107 ? -6.358 5.674 3.060 1.00 92.38 107 GLU A O 1
ATOM 843 N N . LEU A 1 108 ? -5.957 5.221 5.218 1.00 92.06 108 LEU A N 1
ATOM 844 C CA . LEU A 1 108 ? -4.499 5.153 5.065 1.00 92.06 108 LEU A CA 1
ATOM 845 C C . LEU A 1 108 ? -4.070 3.997 4.155 1.00 92.06 108 LEU A C 1
ATOM 847 O O . LEU A 1 108 ? -3.147 4.142 3.352 1.00 92.06 108 LEU A O 1
ATOM 851 N N . SER A 1 109 ? -4.773 2.870 4.234 1.00 87.38 109 SER A N 1
ATOM 852 C CA . SER A 1 109 ? -4.559 1.707 3.371 1.00 87.38 109 SER A CA 1
ATOM 853 C C . SER A 1 109 ? -4.857 2.027 1.905 1.00 87.38 109 SER A C 1
ATOM 855 O O . SER A 1 109 ? -4.053 1.725 1.023 1.00 87.38 109 SER A O 1
ATOM 857 N N . GLN A 1 110 ? -5.969 2.716 1.637 1.00 89.75 110 GLN A N 1
ATOM 858 C CA . GLN A 1 110 ? -6.307 3.183 0.291 1.00 89.75 110 GLN A CA 1
ATOM 859 C C . GLN A 1 110 ? -5.282 4.194 -0.235 1.00 89.75 110 GLN A C 1
ATOM 861 O O . GLN A 1 110 ? -4.885 4.126 -1.399 1.00 89.75 110 GLN A O 1
ATOM 866 N N . GLN A 1 111 ? -4.800 5.109 0.613 1.00 91.62 111 GLN A N 1
ATOM 867 C CA . GLN A 1 111 ? -3.729 6.039 0.242 1.00 91.62 111 GLN A CA 1
ATOM 868 C C . GLN A 1 111 ? -2.439 5.299 -0.132 1.00 91.62 111 GLN A C 1
ATOM 870 O O . GLN A 1 111 ? -1.790 5.658 -1.118 1.00 91.62 111 GLN A O 1
ATOM 875 N N . ARG A 1 112 ? -2.087 4.239 0.604 1.00 89.12 112 ARG A N 1
ATOM 876 C CA . ARG A 1 112 ? -0.923 3.390 0.317 1.00 89.12 112 ARG A CA 1
ATOM 877 C C . ARG A 1 112 ? -1.030 2.753 -1.070 1.00 89.12 112 ARG A C 1
ATOM 879 O O . ARG A 1 112 ? -0.093 2.843 -1.862 1.00 8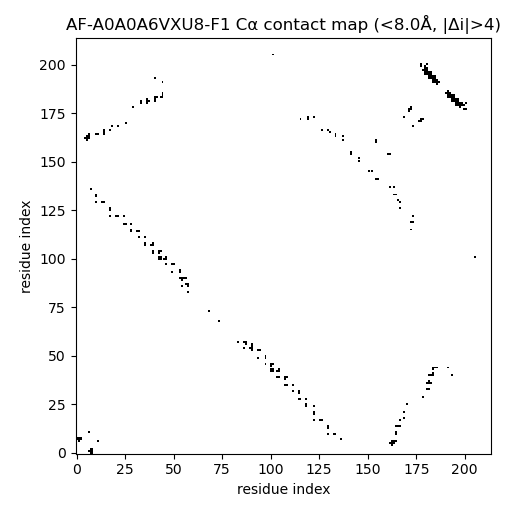9.12 112 ARG A O 1
ATOM 886 N N . GLU A 1 113 ? -2.178 2.166 -1.396 1.00 86.81 113 GLU A N 1
ATOM 887 C CA . GLU A 1 113 ? -2.442 1.576 -2.717 1.00 86.81 113 GLU A CA 1
ATOM 888 C C . GLU A 1 113 ? -2.448 2.625 -3.836 1.00 86.81 113 GLU A C 1
ATOM 890 O O . GLU A 1 113 ? -1.890 2.404 -4.915 1.00 86.81 113 GLU A O 1
ATOM 895 N N . HIS A 1 114 ? -3.009 3.805 -3.569 1.00 90.50 114 HIS A N 1
ATOM 896 C CA . HIS A 1 114 ? -3.021 4.906 -4.524 1.00 90.50 114 HIS A CA 1
ATOM 897 C C . HIS A 1 114 ? -1.607 5.403 -4.862 1.00 90.50 114 HIS A C 1
ATOM 899 O O . HIS A 1 114 ? -1.301 5.634 -6.035 1.00 90.50 114 HIS A O 1
ATOM 905 N N . LEU A 1 115 ? -0.719 5.519 -3.868 1.00 91.38 115 LEU A N 1
ATOM 906 C CA . LEU A 1 115 ? 0.689 5.873 -4.087 1.00 91.38 115 LEU A CA 1
ATOM 907 C C . LEU A 1 115 ? 1.401 4.841 -4.961 1.00 91.38 115 LEU A C 1
ATOM 909 O O . LEU A 1 115 ? 2.114 5.211 -5.893 1.00 91.38 115 LEU A O 1
ATOM 913 N N . HIS A 1 116 ? 1.163 3.557 -4.700 1.00 89.19 116 HIS A N 1
ATOM 914 C CA . HIS A 1 116 ? 1.669 2.463 -5.521 1.00 89.19 116 HIS A CA 1
ATOM 915 C C . HIS A 1 116 ? 1.212 2.565 -6.977 1.00 89.19 116 HIS A C 1
ATOM 917 O O . HIS A 1 116 ? 2.040 2.569 -7.891 1.00 89.19 116 HIS A O 1
ATOM 923 N N . SER A 1 117 ? -0.100 2.686 -7.197 1.00 88.06 117 SER A N 1
ATOM 924 C CA . SER A 1 117 ? -0.671 2.809 -8.540 1.00 88.06 117 SER A CA 1
ATOM 925 C C . SER A 1 117 ? -0.141 4.046 -9.265 1.00 88.06 117 SER A C 1
ATOM 927 O O . SER A 1 117 ? 0.127 3.995 -10.465 1.00 88.06 117 SER A O 1
ATOM 929 N N . THR A 1 118 ? 0.030 5.155 -8.545 1.00 91.81 118 THR A N 1
ATOM 930 C CA . THR A 1 118 ? 0.556 6.403 -9.104 1.00 91.81 118 THR A CA 1
ATOM 931 C C . THR A 1 118 ? 2.020 6.248 -9.502 1.00 91.81 118 THR A C 1
ATOM 933 O O . THR A 1 118 ? 2.384 6.593 -10.623 1.00 91.81 118 THR A O 1
ATOM 936 N N . ALA A 1 119 ? 2.856 5.673 -8.635 1.00 92.06 119 ALA A N 1
ATOM 937 C CA . ALA A 1 119 ? 4.262 5.409 -8.931 1.00 92.06 119 ALA A CA 1
ATOM 938 C C . ALA A 1 119 ? 4.433 4.495 -10.157 1.00 92.06 119 ALA A C 1
ATOM 940 O O . ALA A 1 119 ? 5.242 4.792 -11.040 1.00 92.06 119 ALA A O 1
ATOM 941 N N . ALA A 1 120 ? 3.626 3.432 -10.253 1.00 90.44 120 ALA A N 1
ATOM 942 C CA . ALA A 1 120 ? 3.599 2.545 -11.416 1.00 90.44 120 ALA A CA 1
ATOM 943 C C . ALA A 1 120 ? 3.179 3.289 -12.689 1.00 90.44 120 ALA A C 1
ATOM 945 O O . ALA A 1 120 ? 3.850 3.172 -13.714 1.00 90.44 120 ALA A O 1
ATOM 946 N N . GLY A 1 121 ? 2.132 4.116 -12.617 1.00 91.06 121 GLY A N 1
ATOM 947 C CA . GLY A 1 121 ? 1.678 4.936 -13.741 1.00 91.06 121 GLY A CA 1
ATOM 948 C C . GLY A 1 121 ? 2.724 5.951 -14.215 1.00 91.06 121 GLY A C 1
ATOM 949 O O . GLY A 1 121 ? 2.934 6.107 -15.420 1.00 91.06 121 GLY A O 1
ATOM 950 N N . VAL A 1 122 ? 3.430 6.605 -13.285 1.00 92.94 122 VAL A N 1
ATOM 951 C CA . VAL A 1 122 ? 4.516 7.541 -13.612 1.00 92.94 122 VAL A CA 1
ATOM 952 C C . VAL A 1 122 ? 5.644 6.811 -14.337 1.00 92.94 122 VAL A C 1
ATOM 954 O O . VAL A 1 122 ? 6.025 7.242 -15.427 1.00 92.94 122 VAL A O 1
ATOM 957 N N . LEU A 1 123 ? 6.142 5.693 -13.796 1.00 93.12 123 LEU A N 1
ATOM 958 C CA . LEU A 1 123 ? 7.209 4.921 -14.439 1.00 93.12 123 LEU A CA 1
ATOM 959 C C . LEU A 1 123 ? 6.768 4.380 -15.808 1.00 93.12 123 LEU A C 1
ATOM 961 O O . LEU A 1 123 ? 7.494 4.525 -16.789 1.00 93.12 123 LEU A O 1
ATOM 965 N N . PHE A 1 124 ? 5.541 3.863 -15.913 1.00 92.44 124 PHE A N 1
ATOM 966 C CA . PHE A 1 124 ? 4.968 3.399 -17.177 1.00 92.44 124 PHE A CA 1
ATOM 967 C C . PHE A 1 124 ? 4.961 4.502 -18.244 1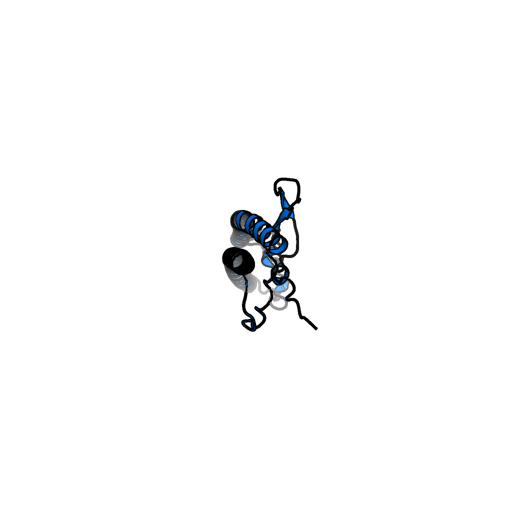.00 92.44 124 PHE A C 1
ATOM 969 O O . PHE A 1 124 ? 5.289 4.254 -19.404 1.00 92.44 124 PHE A O 1
ATOM 976 N N . SER A 1 125 ? 4.653 5.745 -17.859 1.00 93.44 125 SER A N 1
ATOM 977 C CA . SER A 1 125 ? 4.677 6.873 -18.793 1.00 93.44 125 SER A CA 1
ATOM 978 C C . SER A 1 125 ? 6.077 7.166 -19.356 1.00 93.44 125 SER A C 1
ATOM 980 O O . SER A 1 125 ? 6.202 7.537 -20.526 1.00 93.44 125 SER A O 1
ATOM 982 N N . TRP A 1 126 ? 7.132 6.968 -18.557 1.00 92.94 126 TRP A N 1
ATOM 983 C CA . TRP A 1 126 ? 8.525 7.134 -18.977 1.00 92.94 126 TRP A CA 1
ATOM 984 C C . TRP A 1 126 ? 8.983 6.003 -19.895 1.00 92.94 126 TRP A C 1
ATOM 986 O O . TRP A 1 126 ? 9.558 6.278 -20.950 1.00 92.94 126 TRP A O 1
ATOM 996 N N . ILE A 1 127 ? 8.633 4.760 -19.559 1.00 91.06 127 ILE A N 1
ATOM 997 C CA . ILE A 1 127 ? 8.874 3.585 -20.410 1.00 91.06 127 ILE A CA 1
ATOM 998 C C . ILE A 1 127 ? 8.215 3.785 -21.777 1.00 91.06 127 ILE A C 1
ATOM 1000 O O . ILE A 1 127 ? 8.880 3.696 -22.805 1.00 91.06 127 ILE A O 1
ATOM 1004 N N . ALA A 1 128 ? 6.945 4.198 -21.808 1.00 90.69 128 ALA A N 1
ATOM 1005 C CA . ALA A 1 128 ? 6.231 4.448 -23.058 1.00 90.69 128 ALA A CA 1
ATOM 1006 C C . ALA A 1 128 ? 6.884 5.549 -23.919 1.00 90.69 128 ALA A C 1
ATOM 1008 O O . ALA A 1 128 ? 6.827 5.498 -25.152 1.00 90.69 128 ALA A O 1
ATOM 1009 N N . ARG A 1 129 ? 7.506 6.567 -23.306 1.00 88.81 129 ARG A N 1
ATOM 1010 C CA . ARG A 1 129 ? 8.273 7.590 -24.043 1.00 88.81 129 ARG A CA 1
ATOM 1011 C C . ARG A 1 129 ? 9.544 7.002 -24.648 1.00 88.81 129 ARG A C 1
ATOM 1013 O O . ARG A 1 129 ? 9.874 7.336 -25.787 1.00 88.81 129 ARG A O 1
ATOM 1020 N N . PHE A 1 130 ? 10.225 6.131 -23.917 1.00 88.06 130 PHE A N 1
ATOM 1021 C CA . PHE A 1 130 ? 11.409 5.440 -24.408 1.00 88.06 130 PHE A CA 1
ATOM 1022 C C . PHE A 1 130 ? 11.093 4.475 -25.538 1.00 88.06 130 PHE A C 1
ATOM 1024 O O . PHE A 1 130 ? 11.752 4.545 -26.571 1.00 88.06 130 PHE A O 1
ATOM 1031 N N . ASP A 1 131 ? 10.031 3.681 -25.418 1.00 85.94 131 ASP A N 1
ATOM 1032 C CA . ASP A 1 131 ? 9.593 2.772 -26.479 1.00 85.94 131 ASP A CA 1
ATOM 1033 C C . ASP A 1 131 ? 9.294 3.531 -27.776 1.00 85.94 131 ASP A C 1
ATOM 1035 O O . ASP A 1 131 ? 9.679 3.106 -28.868 1.00 85.94 131 ASP A O 1
ATOM 1039 N N . ARG A 1 132 ? 8.675 4.716 -27.667 1.00 86.12 132 ARG A N 1
ATOM 1040 C CA . ARG A 1 132 ? 8.467 5.610 -28.816 1.00 86.12 132 ARG A CA 1
ATOM 1041 C C . ARG A 1 132 ? 9.789 6.091 -29.409 1.00 86.12 132 ARG A C 1
ATOM 1043 O O . ARG A 1 132 ? 9.943 6.048 -30.629 1.00 86.12 132 ARG A O 1
ATOM 1050 N N . LEU A 1 133 ? 10.743 6.541 -28.590 1.00 83.44 133 LEU A N 1
ATOM 1051 C CA . LEU A 1 133 ? 12.052 6.993 -29.078 1.00 83.44 133 LEU A CA 1
ATOM 1052 C C . LEU A 1 133 ? 12.830 5.850 -29.746 1.00 83.44 133 LEU A C 1
ATOM 1054 O O . LEU A 1 133 ? 13.388 6.032 -30.830 1.00 83.44 133 LEU A O 1
ATOM 1058 N N . ALA A 1 134 ? 12.828 4.666 -29.137 1.00 80.56 134 ALA A N 1
ATOM 1059 C CA . ALA A 1 134 ? 13.428 3.460 -29.682 1.00 80.56 134 ALA A CA 1
ATOM 1060 C C . ALA A 1 134 ? 12.781 3.090 -31.029 1.00 80.56 134 ALA A C 1
ATOM 1062 O O . ALA A 1 134 ? 13.490 2.838 -32.004 1.00 80.56 134 ALA A O 1
ATOM 1063 N N . ALA A 1 135 ? 11.452 3.155 -31.144 1.00 79.88 135 ALA A N 1
ATOM 1064 C CA . ALA A 1 135 ? 10.751 2.927 -32.407 1.00 79.88 135 ALA A CA 1
ATOM 1065 C C . ALA A 1 135 ? 11.150 3.938 -33.499 1.00 79.88 135 ALA A C 1
ATOM 1067 O O . ALA A 1 135 ? 11.421 3.538 -34.636 1.00 79.88 135 ALA A O 1
ATOM 1068 N N . TYR A 1 136 ? 11.260 5.231 -33.167 1.00 78.50 136 TYR A N 1
ATOM 1069 C CA . TYR A 1 136 ? 11.755 6.246 -34.106 1.00 78.50 136 TYR A CA 1
ATOM 1070 C C . TYR A 1 136 ? 13.195 5.976 -34.545 1.00 78.50 136 TYR A C 1
ATOM 1072 O O . TYR A 1 136 ? 13.502 6.072 -35.737 1.00 78.50 136 TYR A O 1
ATOM 1080 N N . HIS A 1 137 ? 14.071 5.596 -33.611 1.00 75.44 137 HIS A N 1
ATOM 1081 C CA . HIS A 1 137 ? 15.447 5.236 -33.936 1.00 75.44 137 HIS A CA 1
ATOM 1082 C C . HIS A 1 137 ? 15.497 4.037 -34.891 1.00 75.44 137 HIS A C 1
ATOM 1084 O O . HIS A 1 137 ? 16.193 4.088 -35.905 1.00 75.44 137 HIS A O 1
ATOM 1090 N N . ARG A 1 138 ? 14.691 3.001 -34.632 1.00 74.06 138 ARG A N 1
ATOM 1091 C CA . ARG A 1 138 ? 14.561 1.820 -35.496 1.00 74.06 138 ARG A CA 1
ATOM 1092 C C . ARG A 1 138 ? 14.175 2.207 -36.924 1.00 74.06 138 ARG A C 1
ATOM 1094 O O . ARG A 1 138 ? 14.826 1.780 -37.875 1.00 74.06 138 ARG A O 1
ATOM 1101 N N . ALA A 1 139 ? 13.161 3.057 -37.082 1.00 72.69 139 ALA A N 1
ATOM 1102 C CA . ALA A 1 139 ? 12.716 3.528 -38.392 1.00 72.69 139 ALA A CA 1
ATOM 1103 C C . ALA A 1 139 ? 13.798 4.349 -39.119 1.00 72.69 139 ALA A C 1
ATOM 1105 O O . ALA A 1 139 ? 14.030 4.157 -40.316 1.00 72.69 139 ALA A O 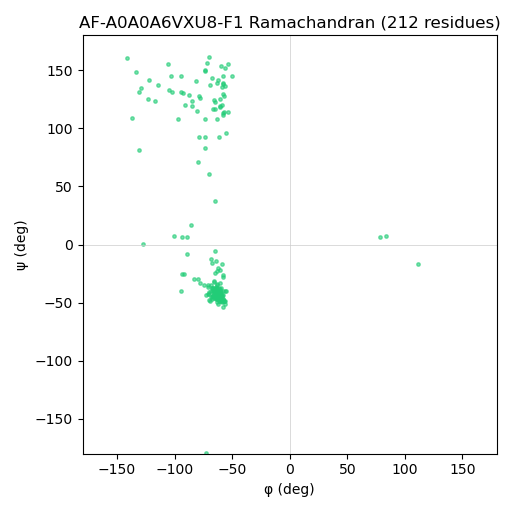1
ATOM 1106 N N . GLY A 1 140 ? 14.491 5.240 -38.401 1.00 71.69 140 GLY A N 1
ATOM 1107 C CA . GLY A 1 140 ? 15.588 6.045 -38.944 1.00 71.69 140 GLY A CA 1
ATOM 1108 C C . GLY A 1 140 ? 16.781 5.199 -39.393 1.00 71.69 140 GLY A C 1
ATOM 1109 O O . GLY A 1 140 ? 17.304 5.406 -40.490 1.00 71.69 140 GLY A O 1
ATOM 1110 N N . PHE A 1 141 ? 17.165 4.208 -38.587 1.00 69.56 141 PHE A N 1
ATOM 1111 C CA . PHE A 1 141 ? 18.253 3.280 -38.886 1.00 69.56 141 PHE A CA 1
ATOM 1112 C C . PHE A 1 141 ? 17.955 2.427 -40.127 1.00 69.56 141 PHE A C 1
ATOM 1114 O O . PHE A 1 141 ? 18.756 2.405 -41.064 1.00 69.56 141 PHE A O 1
ATOM 1121 N N . VAL A 1 142 ? 16.765 1.817 -40.199 1.00 66.50 142 VAL A N 1
ATOM 1122 C CA . VAL A 1 142 ? 16.317 1.045 -41.373 1.00 66.50 142 VAL A CA 1
ATOM 1123 C C . VAL A 1 142 ? 16.315 1.918 -42.635 1.00 66.50 142 VAL A C 1
ATOM 1125 O O . VAL A 1 142 ? 16.812 1.502 -43.684 1.00 66.50 142 VAL A O 1
ATOM 1128 N N . ARG A 1 143 ? 15.827 3.163 -42.548 1.00 67.06 143 ARG A N 1
ATOM 1129 C CA . ARG A 1 143 ? 15.827 4.113 -43.675 1.00 67.06 143 ARG A CA 1
ATOM 1130 C C . ARG A 1 143 ? 17.239 4.514 -44.123 1.00 67.06 143 ARG A C 1
ATOM 1132 O O . ARG A 1 143 ? 17.468 4.713 -45.315 1.00 67.06 143 ARG A O 1
ATOM 1139 N N . ALA A 1 144 ? 18.179 4.670 -43.193 1.00 65.56 144 ALA A N 1
ATOM 1140 C CA . ALA A 1 144 ? 19.563 5.017 -43.510 1.00 65.56 144 ALA A CA 1
ATOM 1141 C C . ALA A 1 144 ? 20.303 3.853 -44.188 1.00 65.56 144 ALA A C 1
ATOM 1143 O O . ALA A 1 144 ? 20.993 4.071 -45.186 1.00 65.56 144 ALA A O 1
ATOM 1144 N N . LEU A 1 145 ? 20.119 2.625 -43.692 1.00 62.44 145 LEU A N 1
ATOM 1145 C CA . LEU A 1 145 ? 20.709 1.418 -44.277 1.00 62.44 145 LEU A CA 1
ATOM 1146 C C . LEU A 1 145 ? 20.186 1.145 -45.691 1.00 62.44 145 LEU A C 1
ATOM 1148 O O . LEU A 1 145 ? 20.982 0.940 -46.606 1.00 62.44 145 LEU A O 1
ATOM 1152 N N . THR A 1 146 ? 18.868 1.230 -45.887 1.00 61.66 146 THR A N 1
ATOM 1153 C CA . THR A 1 146 ? 18.219 1.011 -47.196 1.00 61.66 146 THR A CA 1
ATOM 1154 C C . THR A 1 146 ? 18.599 2.047 -48.257 1.00 61.66 146 THR A C 1
ATOM 1156 O O . THR A 1 146 ? 18.537 1.748 -49.444 1.00 61.66 146 THR A O 1
ATOM 1159 N N . ARG A 1 147 ? 19.014 3.261 -47.865 1.00 61.53 147 ARG A N 1
ATOM 1160 C CA . ARG A 1 147 ? 19.477 4.302 -48.805 1.00 61.53 147 ARG A CA 1
ATOM 1161 C C . ARG A 1 147 ? 20.941 4.169 -49.221 1.00 61.53 147 ARG A C 1
ATOM 1163 O O . ARG A 1 147 ? 21.292 4.648 -50.293 1.00 61.53 147 ARG A O 1
ATOM 1170 N N . ARG A 1 148 ? 21.806 3.619 -48.363 1.00 55.75 148 ARG A N 1
ATOM 1171 C CA . ARG A 1 148 ? 23.267 3.631 -48.577 1.00 55.75 148 ARG A CA 1
ATOM 1172 C C . ARG A 1 148 ? 23.801 2.412 -49.308 1.00 55.75 148 ARG A C 1
ATOM 1174 O O . ARG A 1 148 ? 24.837 2.512 -49.954 1.00 55.75 148 ARG A O 1
ATOM 1181 N N . PHE A 1 149 ? 23.108 1.289 -49.221 1.00 52.78 149 PHE A N 1
ATOM 1182 C CA . PHE A 1 149 ? 23.515 0.070 -49.887 1.00 52.78 149 PHE A CA 1
ATOM 1183 C C . PHE A 1 149 ? 22.303 -0.476 -50.633 1.00 52.78 149 PHE A C 1
ATOM 1185 O O . PHE A 1 149 ? 21.248 -0.657 -50.031 1.00 52.78 149 PHE A O 1
ATOM 1192 N N . PHE A 1 150 ? 22.465 -0.826 -51.912 1.00 53.31 150 PHE A N 1
ATOM 1193 C CA . PHE A 1 150 ? 21.602 -1.798 -52.607 1.00 53.31 150 PHE A CA 1
ATOM 1194 C C . PHE A 1 150 ? 21.759 -3.203 -51.976 1.00 53.31 150 PHE A C 1
ATOM 1196 O O . PHE A 1 150 ? 21.834 -4.216 -52.665 1.00 53.31 150 PHE A O 1
ATOM 1203 N N . ALA A 1 151 ? 21.917 -3.265 -50.653 1.00 48.72 151 ALA A N 1
ATOM 1204 C CA . ALA A 1 151 ? 22.064 -4.482 -49.896 1.00 48.72 151 ALA A CA 1
ATOM 1205 C C . ALA A 1 151 ? 20.702 -5.182 -49.833 1.00 48.72 151 ALA A C 1
ATOM 1207 O O . ALA A 1 151 ? 19.663 -4.510 -49.803 1.00 48.72 151 ALA A O 1
ATOM 1208 N N . PRO A 1 152 ? 20.689 -6.525 -49.766 1.00 47.84 152 PRO A N 1
ATOM 1209 C CA . PRO A 1 152 ? 19.486 -7.259 -49.410 1.00 47.84 152 PRO A CA 1
ATOM 1210 C C . PRO A 1 152 ? 18.901 -6.643 -48.131 1.00 47.84 152 PRO A C 1
ATOM 1212 O O . PRO A 1 152 ? 19.684 -6.213 -47.280 1.00 47.84 152 PRO A O 1
ATOM 1215 N N . PRO A 1 153 ? 17.568 -6.594 -47.969 1.00 50.59 153 PRO A N 1
ATOM 1216 C CA . PRO A 1 153 ? 16.895 -6.008 -46.812 1.00 50.59 153 PRO A CA 1
ATOM 1217 C C . PRO A 1 153 ? 17.111 -6.872 -45.557 1.00 50.59 153 PRO A C 1
ATOM 1219 O O . PRO A 1 153 ? 16.170 -7.400 -44.968 1.00 50.59 153 PRO A O 1
ATOM 1222 N N . LEU A 1 154 ? 18.364 -7.047 -45.142 1.00 48.62 154 LEU A N 1
ATOM 1223 C CA . LEU A 1 154 ? 18.737 -7.481 -43.812 1.00 48.62 154 LEU A CA 1
ATOM 1224 C C . LEU A 1 154 ? 18.119 -6.442 -42.880 1.00 48.62 154 LEU A C 1
ATOM 1226 O O . LEU A 1 154 ? 18.520 -5.284 -42.946 1.00 48.62 154 LEU A O 1
ATOM 1230 N N . THR A 1 155 ? 17.130 -6.863 -42.081 1.00 51.53 155 THR A N 1
ATOM 1231 C CA . THR A 1 155 ? 16.415 -6.151 -40.989 1.00 51.53 155 THR A CA 1
ATOM 1232 C C . THR A 1 155 ? 14.944 -5.782 -41.213 1.00 51.53 155 THR A C 1
ATOM 1234 O O . THR A 1 155 ? 14.253 -5.564 -40.223 1.00 51.53 155 THR A O 1
ATOM 1237 N N . VAL A 1 156 ? 14.398 -5.780 -42.439 1.00 44.31 156 VAL A N 1
ATOM 1238 C CA . VAL A 1 156 ? 12.954 -5.467 -42.619 1.00 44.31 156 VAL A CA 1
ATOM 1239 C C . VAL A 1 156 ? 12.059 -6.660 -42.268 1.00 44.31 156 VAL A C 1
ATOM 1241 O O . VAL A 1 156 ? 10.956 -6.470 -41.764 1.00 44.31 156 VAL A O 1
ATOM 1244 N N . LYS A 1 157 ? 12.528 -7.891 -42.515 1.00 43.12 157 LYS A N 1
ATOM 1245 C CA . LYS A 1 157 ? 11.738 -9.113 -42.278 1.00 43.12 157 LYS A CA 1
ATOM 1246 C C . LYS A 1 157 ? 11.707 -9.564 -40.815 1.00 43.12 157 LYS A C 1
ATOM 1248 O O . LYS A 1 157 ? 10.691 -10.099 -40.402 1.00 43.12 157 LYS A O 1
ATOM 1253 N N . ASP A 1 158 ? 12.761 -9.279 -40.048 1.00 49.09 158 ASP A N 1
ATOM 1254 C CA . ASP A 1 158 ? 12.837 -9.546 -38.607 1.00 49.09 158 ASP A CA 1
ATOM 1255 C C . ASP A 1 158 ? 13.328 -8.296 -37.881 1.00 49.09 158 ASP A C 1
ATOM 1257 O O . ASP A 1 158 ? 14.517 -8.161 -37.566 1.00 49.09 158 ASP A O 1
ATOM 1261 N N . PRO A 1 159 ? 12.427 -7.340 -37.613 1.00 48.12 159 PRO A N 1
ATOM 1262 C CA . PRO A 1 159 ? 12.805 -6.110 -36.946 1.00 48.12 159 PRO A CA 1
ATOM 1263 C C . PRO A 1 159 ? 13.387 -6.388 -35.542 1.00 48.12 159 PRO A C 1
ATOM 1265 O O . PRO A 1 159 ? 14.125 -5.545 -35.025 1.00 48.12 159 PRO A O 1
ATOM 1268 N N . GLY A 1 160 ? 13.090 -7.539 -34.916 1.00 50.97 160 GLY A N 1
ATOM 1269 C CA . GLY A 1 160 ? 13.563 -7.957 -33.583 1.00 50.97 160 GLY A CA 1
ATOM 1270 C C . GLY A 1 160 ? 15.064 -8.252 -33.451 1.00 50.97 160 GLY A C 1
ATOM 1271 O O . GLY A 1 160 ? 15.562 -8.252 -32.335 1.00 50.97 160 GLY A O 1
ATOM 1272 N N . ASN A 1 161 ? 15.792 -8.428 -34.559 1.00 51.88 161 ASN A N 1
ATOM 1273 C CA . ASN A 1 161 ? 17.236 -8.720 -34.550 1.00 51.88 161 ASN A CA 1
ATOM 1274 C C . ASN A 1 161 ? 18.127 -7.472 -34.676 1.00 51.88 161 ASN A C 1
ATOM 1276 O O . ASN A 1 161 ? 19.343 -7.585 -34.828 1.00 51.88 161 ASN A O 1
ATOM 1280 N N . LEU A 1 162 ? 17.541 -6.273 -34.643 1.00 57.16 162 LEU A N 1
ATOM 1281 C CA . LEU A 1 162 ? 18.314 -5.044 -34.499 1.00 57.16 162 LEU A CA 1
ATOM 1282 C C . LEU A 1 162 ? 18.723 -4.896 -33.025 1.00 57.16 162 LEU A C 1
ATOM 1284 O O . LEU A 1 162 ? 17.823 -4.909 -32.184 1.00 57.16 162 LEU A O 1
ATOM 1288 N N . PRO A 1 163 ? 20.018 -4.723 -32.700 1.00 56.94 163 PRO A N 1
ATOM 1289 C CA . PRO A 1 163 ? 20.469 -4.398 -31.350 1.00 56.94 163 PRO A CA 1
ATOM 1290 C C . PRO A 1 163 ? 19.874 -3.047 -30.942 1.00 56.94 163 PRO A C 1
ATOM 1292 O O . PRO A 1 163 ? 20.372 -1.962 -31.246 1.00 56.94 163 PRO A O 1
ATOM 1295 N N . MET A 1 164 ? 18.723 -3.124 -30.289 1.00 63.56 164 MET A N 1
ATOM 1296 C CA . MET A 1 164 ? 17.975 -1.982 -29.809 1.00 63.56 164 MET A CA 1
ATOM 1297 C C . MET A 1 164 ? 18.172 -1.913 -28.303 1.00 63.56 164 MET A C 1
ATOM 1299 O O . MET A 1 164 ? 18.034 -2.933 -27.631 1.00 63.56 164 MET A O 1
ATOM 1303 N N . PRO A 1 165 ? 18.481 -0.733 -27.755 1.00 65.06 165 PRO A N 1
ATOM 1304 C CA . PRO A 1 165 ? 18.414 -0.565 -26.319 1.00 65.06 165 PRO A CA 1
ATOM 1305 C C . PRO A 1 165 ? 16.971 -0.818 -25.881 1.00 65.06 165 PRO A C 1
ATOM 1307 O O . PRO A 1 165 ? 16.038 -0.205 -26.406 1.00 65.06 165 PRO A O 1
ATOM 1310 N N . SER A 1 166 ? 16.813 -1.745 -24.947 1.00 72.81 166 SER A N 1
ATOM 1311 C CA . SER A 1 166 ? 15.592 -1.984 -24.192 1.00 72.81 166 SER A CA 1
ATOM 1312 C C . SER A 1 166 ? 15.778 -1.447 -22.777 1.00 72.81 166 SER A C 1
ATOM 1314 O O . SER A 1 166 ? 16.901 -1.311 -22.284 1.00 72.81 166 SER A O 1
ATOM 1316 N N . TYR A 1 167 ? 14.669 -1.116 -22.129 1.00 82.81 167 TYR A N 1
ATOM 1317 C CA . TYR A 1 167 ? 14.649 -0.811 -20.710 1.00 82.81 167 TYR A CA 1
ATOM 1318 C C . TYR A 1 167 ? 13.660 -1.759 -20.038 1.00 82.81 167 TYR A C 1
ATOM 1320 O O . TYR A 1 167 ? 12.501 -1.841 -20.441 1.00 82.81 167 TYR A O 1
ATOM 1328 N N . GLU A 1 168 ? 14.141 -2.470 -19.023 1.00 86.25 168 GLU A N 1
ATOM 1329 C CA . GLU A 1 168 ? 13.337 -3.362 -18.198 1.00 86.25 168 GLU A CA 1
ATOM 1330 C C . GLU A 1 168 ? 13.340 -2.845 -16.754 1.00 86.25 168 GLU A C 1
ATOM 1332 O O . GLU A 1 168 ? 14.418 -2.664 -16.174 1.00 86.25 168 GLU A O 1
ATOM 1337 N N . PRO A 1 169 ? 12.157 -2.595 -16.168 1.00 88.31 169 PRO A N 1
ATOM 1338 C CA . PRO A 1 169 ? 12.031 -2.222 -14.765 1.00 88.31 169 PRO A CA 1
ATOM 1339 C C . PRO A 1 169 ? 12.619 -3.291 -13.851 1.00 88.31 169 PRO A C 1
ATOM 1341 O O . PRO A 1 169 ? 12.369 -4.484 -14.021 1.00 88.31 169 PRO A O 1
ATOM 1344 N N . LYS A 1 170 ? 13.375 -2.856 -12.847 1.00 89.31 170 LYS A N 1
ATOM 1345 C CA . LYS A 1 170 ? 14.078 -3.732 -11.904 1.00 89.31 170 LYS A CA 1
ATOM 1346 C C . LYS A 1 170 ? 13.271 -4.009 -10.644 1.00 89.31 170 LYS A C 1
ATOM 1348 O O . LYS A 1 170 ? 13.496 -5.022 -9.985 1.00 89.31 170 LYS A O 1
ATOM 1353 N N . HIS A 1 171 ? 12.358 -3.114 -10.271 1.00 86.50 171 HIS A N 1
ATOM 1354 C CA . HIS A 1 171 ? 11.637 -3.245 -9.009 1.00 86.50 171 HIS A CA 1
ATOM 1355 C C . HIS A 1 171 ? 10.307 -3.993 -9.161 1.00 86.50 171 HIS A C 1
ATOM 1357 O O . HIS A 1 171 ? 9.449 -3.628 -9.963 1.00 86.50 171 HIS A O 1
ATOM 1363 N N . ALA A 1 172 ? 10.092 -4.988 -8.294 1.00 84.69 172 ALA A N 1
ATOM 1364 C CA . ALA A 1 172 ? 8.910 -5.852 -8.316 1.00 84.69 172 ALA A CA 1
ATOM 1365 C C . ALA A 1 172 ? 7.577 -5.096 -8.181 1.00 84.69 172 ALA A C 1
ATOM 1367 O O . ALA A 1 172 ? 6.569 -5.553 -8.714 1.00 84.69 172 ALA A O 1
ATOM 1368 N N . TRP A 1 173 ? 7.561 -3.933 -7.515 1.00 84.44 173 TRP A N 1
ATOM 1369 C CA . TRP A 1 173 ? 6.341 -3.137 -7.336 1.00 84.44 173 TRP A CA 1
ATOM 1370 C C . TRP A 1 173 ? 5.745 -2.620 -8.645 1.00 84.44 173 TRP A C 1
ATOM 1372 O O . TRP A 1 173 ? 4.542 -2.379 -8.712 1.00 84.44 173 TRP A O 1
ATOM 1382 N N . PHE A 1 174 ? 6.553 -2.512 -9.699 1.00 84.81 174 PHE A N 1
ATOM 1383 C CA . PHE A 1 174 ? 6.066 -2.179 -11.031 1.00 84.81 174 PHE A CA 1
ATOM 1384 C C . PHE A 1 174 ? 5.276 -3.336 -11.667 1.00 84.81 174 PHE A C 1
ATOM 1386 O O . PHE A 1 174 ? 4.282 -3.108 -12.348 1.00 84.81 174 PHE A O 1
ATOM 1393 N N . ALA A 1 175 ? 5.674 -4.583 -11.397 1.00 81.62 175 ALA A N 1
ATOM 1394 C CA . ALA A 1 175 ? 5.021 -5.796 -11.894 1.00 81.62 175 ALA A CA 1
ATOM 1395 C C . ALA A 1 175 ? 3.849 -6.266 -11.005 1.00 81.62 175 ALA A C 1
ATOM 1397 O O . ALA A 1 175 ? 3.430 -7.419 -11.085 1.00 81.62 175 ALA A O 1
ATOM 1398 N N . GLY A 1 176 ? 3.338 -5.398 -10.126 1.00 74.44 176 GLY A N 1
ATOM 1399 C CA . GLY A 1 176 ? 2.278 -5.736 -9.170 1.00 74.44 176 GLY A CA 1
ATOM 1400 C C . GLY A 1 176 ? 2.771 -6.408 -7.884 1.00 74.44 176 GLY A C 1
ATOM 1401 O O . GLY A 1 176 ? 1.959 -6.825 -7.062 1.00 74.44 176 GLY A O 1
ATOM 1402 N N . GLY A 1 177 ? 4.088 -6.497 -7.674 1.00 77.19 177 GLY A N 1
ATOM 1403 C CA . GLY A 1 177 ? 4.655 -6.917 -6.397 1.00 77.19 177 GLY A CA 1
ATOM 1404 C C . GLY A 1 177 ? 4.286 -5.945 -5.273 1.00 77.19 177 GLY A C 1
ATOM 1405 O O . GLY A 1 177 ? 4.257 -4.729 -5.449 1.00 77.19 177 GLY A O 1
ATOM 1406 N N . GLN A 1 178 ? 4.009 -6.463 -4.083 1.00 71.06 178 GLN A N 1
ATOM 1407 C CA . GLN A 1 178 ? 3.697 -5.606 -2.941 1.00 71.06 178 GLN A CA 1
ATOM 1408 C C . GLN A 1 178 ? 4.981 -5.074 -2.298 1.00 71.06 178 GLN A C 1
ATOM 1410 O O . GLN A 1 178 ? 5.973 -5.797 -2.169 1.00 71.06 178 GLN A O 1
ATOM 1415 N N . LEU A 1 179 ? 4.968 -3.803 -1.882 1.00 73.00 179 LEU A N 1
ATOM 1416 C CA . LEU A 1 179 ? 6.037 -3.275 -1.036 1.00 73.00 179 LEU A CA 1
ATOM 1417 C C . LEU A 1 179 ? 5.896 -3.836 0.384 1.00 73.00 179 LEU A C 1
ATOM 1419 O O . LEU A 1 179 ? 4.766 -4.095 0.815 1.00 73.00 179 LEU A O 1
ATOM 1423 N N . PRO A 1 180 ? 7.021 -3.995 1.109 1.00 69.88 180 PRO A N 1
ATOM 1424 C CA . PRO A 1 180 ? 7.014 -4.400 2.512 1.00 69.88 180 PRO A CA 1
ATOM 1425 C C . PRO A 1 180 ? 6.117 -3.498 3.364 1.00 69.88 180 PRO A C 1
ATOM 1427 O O . PRO A 1 180 ? 5.852 -2.347 3.014 1.00 69.88 180 PRO A O 1
ATOM 1430 N N . VAL A 1 181 ? 5.646 -4.059 4.474 1.00 67.50 181 VAL A N 1
ATOM 1431 C CA . VAL A 1 181 ? 4.675 -3.441 5.379 1.00 67.50 181 VAL A CA 1
ATOM 1432 C C . VAL A 1 181 ? 5.290 -3.363 6.776 1.00 67.50 181 VAL A C 1
ATOM 1434 O O . VAL A 1 181 ? 5.967 -4.301 7.214 1.00 67.50 181 VAL A O 1
ATOM 1437 N N . THR A 1 182 ? 5.035 -2.271 7.499 1.00 68.19 182 THR A N 1
ATOM 1438 C CA . THR A 1 182 ? 5.329 -2.214 8.943 1.00 68.19 182 THR A CA 1
ATOM 1439 C C . THR A 1 182 ? 4.248 -2.931 9.737 1.00 68.19 182 THR A C 1
ATOM 1441 O O . THR A 1 182 ? 3.071 -2.610 9.617 1.00 68.19 182 THR A O 1
ATOM 1444 N N . VAL A 1 183 ? 4.644 -3.855 10.604 1.00 63.34 183 VAL A N 1
ATOM 1445 C CA . VAL A 1 183 ? 3.754 -4.529 11.548 1.00 63.34 183 VAL A CA 1
ATOM 1446 C C . VAL A 1 183 ? 4.145 -4.144 12.966 1.00 63.34 183 VAL A C 1
ATOM 1448 O O . VAL A 1 183 ? 5.330 -4.120 13.304 1.00 63.34 183 VAL A O 1
ATOM 1451 N N . THR A 1 184 ? 3.146 -3.879 13.801 1.00 62.06 184 THR A N 1
ATOM 1452 C CA . THR A 1 184 ? 3.332 -3.755 15.247 1.00 62.06 184 THR A CA 1
ATOM 1453 C C . THR A 1 184 ? 3.127 -5.114 15.909 1.00 62.06 184 THR A C 1
ATOM 1455 O O . THR A 1 184 ? 2.042 -5.698 15.817 1.00 62.06 184 THR A O 1
ATOM 1458 N N . GLU A 1 185 ? 4.149 -5.619 16.596 1.00 63.62 185 GLU A N 1
ATOM 1459 C CA . GLU A 1 185 ? 4.005 -6.740 17.526 1.00 63.62 185 GLU A CA 1
ATOM 1460 C C . GLU A 1 185 ? 3.469 -6.185 18.855 1.00 63.62 185 GLU A C 1
ATOM 1462 O O . GLU A 1 185 ? 4.116 -5.366 19.509 1.00 63.62 185 GLU A O 1
ATOM 1467 N N . VAL A 1 186 ? 2.253 -6.589 19.234 1.00 56.19 186 VAL A N 1
ATOM 1468 C CA . VAL A 1 186 ? 1.633 -6.193 20.506 1.00 56.19 186 VAL A CA 1
ATOM 1469 C C . VAL A 1 186 ? 1.866 -7.316 21.506 1.00 56.19 186 VAL A C 1
ATOM 1471 O O . VAL A 1 186 ? 1.275 -8.388 21.396 1.00 56.19 186 VAL A O 1
ATOM 1474 N N . HIS A 1 187 ? 2.748 -7.080 22.474 1.00 55.31 187 HIS A N 1
ATOM 1475 C CA . HIS A 1 187 ? 2.919 -7.972 23.613 1.00 55.31 187 HIS A CA 1
ATOM 1476 C C . HIS A 1 187 ? 2.061 -7.471 24.781 1.00 55.31 187 HIS A C 1
ATOM 1478 O O . HIS A 1 187 ? 2.181 -6.306 25.149 1.00 55.31 187 HIS A O 1
ATOM 1484 N N . PRO A 1 188 ? 1.265 -8.332 25.441 1.00 52.31 188 PRO A N 1
ATOM 1485 C CA . PRO A 1 188 ? 0.366 -7.919 26.527 1.00 52.31 188 PRO A CA 1
ATOM 1486 C C . PRO A 1 188 ? 1.090 -7.381 27.779 1.00 52.31 188 PRO A C 1
ATOM 1488 O O . PRO A 1 188 ? 0.450 -6.932 28.721 1.00 52.31 188 PRO A O 1
ATOM 1491 N N . GLN A 1 189 ? 2.424 -7.446 27.818 1.00 55.19 189 GLN A N 1
ATOM 1492 C CA . GLN A 1 189 ? 3.260 -7.071 28.965 1.00 55.19 189 GLN A CA 1
ATOM 1493 C C . GLN A 1 189 ? 4.368 -6.063 28.601 1.00 55.19 189 GLN A C 1
ATOM 1495 O O . GLN A 1 189 ? 5.161 -5.698 29.467 1.00 55.19 189 GLN A O 1
ATOM 1500 N N . GLN A 1 190 ? 4.470 -5.624 27.338 1.00 51.00 190 GLN A N 1
ATOM 1501 C CA . GLN A 1 190 ? 5.543 -4.739 26.862 1.00 51.00 190 GLN A CA 1
ATOM 1502 C C . GLN A 1 190 ? 5.026 -3.699 25.863 1.00 51.00 190 GLN A C 1
ATOM 1504 O O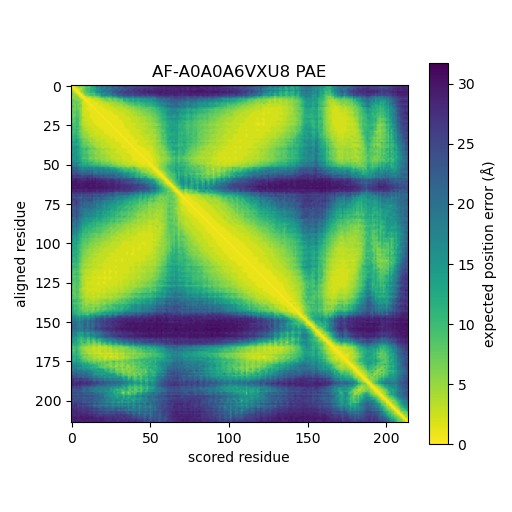 . GLN A 1 190 ? 3.967 -3.865 25.264 1.00 51.00 190 GLN A O 1
ATOM 1509 N N . GLN A 1 191 ? 5.794 -2.620 25.679 1.00 54.41 191 GLN A N 1
ATOM 1510 C CA . GLN A 1 191 ? 5.505 -1.622 24.650 1.00 54.41 191 GLN A CA 1
ATOM 1511 C C . GLN A 1 191 ? 5.475 -2.276 23.257 1.00 54.41 191 GLN A C 1
ATOM 1513 O O . GLN A 1 191 ? 6.344 -3.100 22.963 1.00 54.41 191 GLN A O 1
ATOM 1518 N N . PRO A 1 192 ? 4.514 -1.899 22.397 1.00 60.03 192 PRO A N 1
ATOM 1519 C CA . PRO A 1 192 ? 4.442 -2.398 21.032 1.00 60.03 192 PRO A CA 1
ATOM 1520 C C . PRO A 1 192 ? 5.728 -2.089 20.252 1.00 60.03 192 PRO A C 1
ATOM 1522 O O . PRO A 1 192 ? 6.176 -0.942 20.216 1.00 60.03 192 PRO A O 1
ATOM 1525 N N . THR A 1 193 ? 6.318 -3.096 19.604 1.00 59.09 193 THR A N 1
ATOM 1526 C CA . THR A 1 193 ? 7.519 -2.938 18.767 1.00 59.09 193 THR A CA 1
ATOM 1527 C C . THR A 1 193 ? 7.148 -2.928 17.284 1.00 59.09 193 THR A C 1
ATOM 1529 O O . THR A 1 193 ? 6.411 -3.785 16.799 1.00 59.09 193 THR A O 1
ATOM 1532 N N . LEU A 1 194 ? 7.666 -1.941 16.543 1.00 57.72 194 LEU A N 1
ATOM 1533 C CA . LEU A 1 194 ? 7.468 -1.813 15.096 1.00 57.72 194 LEU A CA 1
ATOM 1534 C C . LEU A 1 194 ? 8.532 -2.617 14.340 1.00 57.72 194 LEU A C 1
ATOM 1536 O O . LEU A 1 194 ? 9.730 -2.434 14.565 1.00 57.72 194 LEU A O 1
ATOM 1540 N N . ARG A 1 195 ? 8.108 -3.474 13.408 1.00 60.44 195 ARG A N 1
ATOM 1541 C CA . ARG A 1 195 ? 8.993 -4.249 12.526 1.00 60.44 195 ARG A CA 1
ATOM 1542 C C . ARG A 1 195 ? 8.583 -4.108 11.067 1.00 60.44 195 ARG A C 1
ATOM 1544 O O . ARG A 1 195 ? 7.414 -4.236 10.731 1.00 60.44 195 ARG A O 1
ATOM 1551 N N . TRP A 1 196 ? 9.560 -3.889 10.190 1.00 47.97 196 TRP A N 1
ATOM 1552 C CA . TRP A 1 196 ? 9.374 -3.943 8.738 1.00 47.97 196 TRP A CA 1
ATOM 1553 C C . TRP A 1 196 ? 9.513 -5.382 8.251 1.00 47.97 196 TRP A C 1
ATOM 1555 O O . TRP A 1 196 ? 10.574 -5.984 8.414 1.00 47.97 196 TRP A O 1
ATOM 1565 N N . ALA A 1 197 ? 8.459 -5.931 7.649 1.00 56.12 197 ALA A N 1
ATOM 1566 C CA . ALA A 1 197 ? 8.474 -7.279 7.093 1.00 56.12 197 ALA A CA 1
ATOM 1567 C C . ALA A 1 197 ? 7.875 -7.314 5.680 1.00 56.12 197 ALA A C 1
ATOM 1569 O O . ALA A 1 197 ? 6.946 -6.578 5.345 1.00 56.12 197 ALA A O 1
ATOM 1570 N N . HIS A 1 198 ? 8.381 -8.225 4.847 1.00 47.88 198 HIS A N 1
ATOM 1571 C CA . HIS A 1 198 ? 7.771 -8.571 3.562 1.00 47.88 198 HIS A CA 1
ATOM 1572 C C . HIS A 1 198 ? 6.597 -9.525 3.796 1.00 47.88 198 HIS A C 1
ATOM 1574 O O . HIS A 1 198 ? 6.690 -10.720 3.526 1.00 47.88 198 HIS A O 1
ATOM 1580 N N . LEU A 1 199 ? 5.503 -9.020 4.359 1.00 54.47 199 LEU A N 1
ATOM 1581 C CA . LEU A 1 199 ? 4.253 -9.769 4.391 1.00 54.47 199 LEU A CA 1
ATOM 1582 C C . LEU A 1 199 ? 3.388 -9.366 3.199 1.00 54.47 199 LEU A C 1
ATOM 1584 O O . LEU A 1 199 ? 3.391 -8.190 2.830 1.00 54.47 199 LEU A O 1
ATOM 1588 N N . PRO A 1 200 ? 2.626 -10.308 2.618 1.00 55.72 200 PRO A N 1
ATOM 1589 C CA . PRO A 1 200 ? 1.593 -9.939 1.675 1.00 55.72 200 PRO A CA 1
ATOM 1590 C C . PRO A 1 200 ? 0.584 -9.035 2.393 1.00 55.72 200 PRO A C 1
ATOM 1592 O O . PRO A 1 200 ? -0.029 -9.431 3.390 1.00 55.72 200 PRO A O 1
ATOM 1595 N N . TRP A 1 201 ? 0.458 -7.805 1.907 1.00 51.00 201 TRP A N 1
ATOM 1596 C CA . TRP A 1 201 ? -0.591 -6.874 2.281 1.00 51.00 201 TRP A CA 1
ATOM 1597 C C . TRP A 1 201 ? -1.934 -7.495 1.907 1.00 51.00 201 TRP A C 1
ATOM 1599 O O . TRP A 1 201 ? -2.169 -7.825 0.741 1.00 51.00 201 TRP A O 1
ATOM 1609 N N . ASN A 1 202 ? -2.791 -7.702 2.903 1.00 57.12 202 ASN A N 1
ATOM 1610 C CA . ASN A 1 202 ? -4.086 -8.328 2.707 1.00 57.12 202 ASN A CA 1
ATOM 1611 C C . ASN A 1 202 ? -5.134 -7.562 3.517 1.00 57.12 202 ASN A C 1
ATOM 1613 O O . ASN A 1 202 ? -5.128 -7.625 4.748 1.00 57.12 202 ASN A O 1
ATOM 1617 N N . LEU A 1 203 ? -6.006 -6.831 2.816 1.00 48.09 203 LEU A N 1
ATOM 1618 C CA . LEU A 1 203 ? -7.092 -6.030 3.398 1.00 48.09 203 LEU A CA 1
ATOM 1619 C C . LEU A 1 203 ? -8.045 -6.878 4.257 1.00 48.09 203 LEU A C 1
ATOM 1621 O O . LEU A 1 203 ? -8.615 -6.380 5.225 1.00 48.09 203 LEU A O 1
ATOM 1625 N N . ASP A 1 204 ? -8.148 -8.179 3.972 1.00 51.28 204 ASP A N 1
ATOM 1626 C CA . ASP A 1 204 ? -8.998 -9.117 4.713 1.00 51.28 204 ASP A CA 1
ATOM 1627 C C . ASP A 1 204 ? -8.585 -9.311 6.181 1.00 51.28 204 ASP A C 1
ATOM 1629 O O . ASP A 1 204 ? -9.369 -9.825 6.976 1.00 51.28 204 ASP A O 1
ATOM 1633 N N . ARG A 1 205 ? -7.383 -8.872 6.586 1.00 49.78 205 ARG A N 1
ATOM 1634 C CA . ARG A 1 205 ? -6.938 -8.937 7.992 1.00 49.78 205 ARG A CA 1
ATOM 1635 C C . ARG A 1 205 ? -7.701 -8.000 8.930 1.00 49.78 205 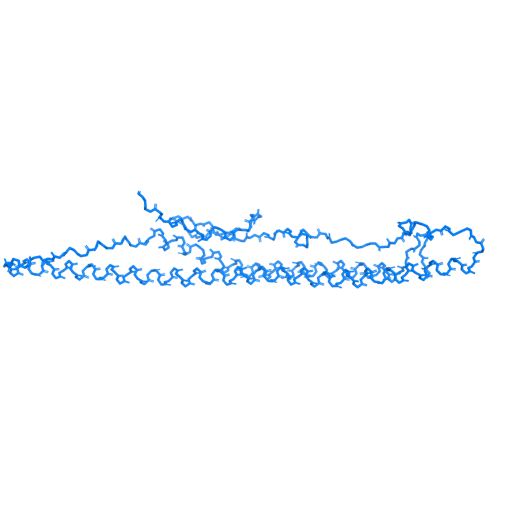ARG A C 1
ATOM 1637 O O . ARG A 1 205 ? -7.582 -8.155 10.142 1.00 49.78 205 ARG A O 1
ATOM 1644 N N . LEU A 1 206 ? -8.476 -7.060 8.391 1.00 45.31 206 LEU A N 1
ATOM 1645 C CA . LEU A 1 206 ? -9.324 -6.153 9.170 1.00 45.31 206 LEU A CA 1
ATOM 1646 C C . LEU A 1 206 ? -10.728 -6.721 9.429 1.00 45.31 206 LEU A C 1
ATOM 1648 O O . LEU A 1 206 ? -11.474 -6.159 10.231 1.00 45.31 206 LEU A O 1
ATOM 1652 N N . ASN A 1 207 ? -11.084 -7.851 8.808 1.00 36.50 207 ASN A N 1
ATOM 1653 C CA . ASN A 1 207 ? -12.323 -8.554 9.118 1.00 36.50 207 ASN A CA 1
ATOM 1654 C C . ASN A 1 207 ? -12.141 -9.369 10.404 1.00 36.50 207 ASN A C 1
ATOM 1656 O O . ASN A 1 207 ? -11.727 -10.529 10.382 1.00 36.50 207 ASN A O 1
ATOM 1660 N N . VAL A 1 208 ? -12.488 -8.763 11.541 1.00 39.62 208 VAL A N 1
ATOM 1661 C CA . VAL A 1 208 ? -12.834 -9.522 12.750 1.00 39.62 208 VAL A CA 1
ATOM 1662 C C . VAL A 1 208 ? -13.976 -10.477 12.369 1.00 39.62 208 VAL A C 1
ATOM 1664 O O . VAL A 1 208 ? -14.892 -10.054 11.653 1.00 39.62 208 VAL A O 1
ATOM 1667 N N . PRO A 1 209 ? -13.951 -11.758 12.790 1.00 36.97 209 PRO A N 1
ATOM 1668 C CA . PRO A 1 209 ? -15.057 -12.668 12.546 1.00 36.97 209 PRO A CA 1
ATOM 1669 C C . PRO A 1 209 ? -16.338 -12.028 13.072 1.00 36.97 209 PRO A C 1
ATOM 1671 O O . PRO A 1 209 ? -16.510 -11.831 14.273 1.00 36.97 209 PRO A O 1
ATOM 1674 N N . THR A 1 210 ? -17.251 -11.710 12.158 1.00 35.03 210 THR A N 1
ATOM 1675 C CA . THR A 1 210 ? -18.650 -11.538 12.521 1.00 35.03 210 THR A CA 1
ATOM 1676 C C . THR A 1 210 ? -19.056 -12.861 13.145 1.00 35.03 210 THR A C 1
ATOM 1678 O O . THR A 1 210 ? -19.063 -13.894 12.472 1.00 35.03 210 THR A O 1
ATOM 1681 N N . SER A 1 211 ? -19.305 -12.854 14.452 1.00 34.56 211 SER A N 1
ATOM 1682 C CA . SER A 1 211 ? -19.903 -13.979 15.148 1.00 34.56 211 SER A CA 1
ATOM 1683 C C . SER A 1 211 ? -21.220 -14.302 14.445 1.00 34.56 211 SER A C 1
ATOM 1685 O O . SER A 1 211 ? -22.254 -13.679 14.665 1.00 34.56 211 SER A O 1
ATOM 1687 N N . ARG A 1 212 ? -21.181 -15.275 13.535 1.00 31.86 212 ARG A N 1
ATOM 1688 C CA . ARG A 1 212 ? -22.380 -15.977 13.107 1.00 31.86 212 ARG A CA 1
ATOM 1689 C C . ARG A 1 212 ? -22.752 -16.886 14.260 1.00 31.86 212 ARG A C 1
ATOM 1691 O O . ARG A 1 212 ? -22.232 -17.988 14.392 1.00 31.86 212 ARG A O 1
ATOM 1698 N N . SER A 1 213 ? -23.610 -16.361 15.119 1.00 35.22 213 SER A N 1
ATOM 1699 C CA . SER A 1 213 ? -24.433 -17.132 16.030 1.00 35.22 213 SER A CA 1
ATOM 1700 C C . SER A 1 213 ? -25.280 -18.113 15.217 1.00 35.22 213 SER A C 1
ATOM 1702 O O . SER A 1 213 ? -26.147 -17.708 14.441 1.00 35.22 213 SER A O 1
ATOM 1704 N N . HIS A 1 214 ? -25.009 -19.401 15.407 1.00 35.41 214 HIS A N 1
ATOM 1705 C CA . HIS A 1 214 ? -25.968 -20.487 15.251 1.00 35.41 214 HIS A CA 1
ATOM 1706 C C . HIS A 1 214 ? -25.929 -21.330 16.519 1.00 35.41 214 HIS A C 1
ATOM 1708 O O . HIS A 1 214 ? -24.805 -21.567 17.019 1.00 35.41 214 HIS A O 1
#

Organism: NCBI:txid136273

pLDDT: mean 74.48, std 16.76, range [31.86, 93.88]

Secondary structure (DSSP, 8-state):
---TT---HHHHHHHHHHHHHHHHHHHHHHHHHHHHHHHHHHHHHHHHHHHHTPPPPPPPPP----PPPPHHHHHHHHHHHHHHHHHHHHHHHHHHHHHHHHHHHHHHHHHHHHHHHHHHHHHHHHHHHHHHHHHHHHHHHHHHHHHH-----TTTS-GGGS---------GGGGTPPPPEEEEE--TTSPPEEEEE-PPP-GGGG--------

Solvent-accessible surface area (backbone atoms only — not comparable to full-atom values): 12778 Å² total; per-residue (Å²): 125,52,51,102,67,59,40,45,63,69,58,52,52,49,46,53,50,49,52,51,49,49,53,51,49,51,54,52,50,51,55,53,45,51,59,44,28,69,54,37,24,58,44,53,48,50,43,51,52,54,62,74,66,51,64,77,82,78,75,81,81,74,88,78,78,86,67,96,70,55,74,69,57,50,51,53,49,51,52,51,52,52,49,53,50,53,49,52,52,52,38,53,53,52,50,51,53,43,56,51,44,52,50,53,43,50,52,50,49,51,50,47,52,50,52,51,54,47,52,37,52,55,51,50,55,51,51,55,52,47,53,51,51,46,51,51,50,51,54,53,51,53,54,51,52,62,71,75,37,99,59,78,73,82,51,76,86,49,64,84,76,54,61,62,78,78,79,77,88,84,56,55,56,67,78,71,40,80,69,65,40,48,43,50,49,77,49,101,88,51,82,66,45,82,42,83,41,86,52,85,88,57,81,71,76,72,62,70,82,75,82,77,84,124

Sequence (214 aa):
MPDTEGHHPATRAMAAEIAEIEAWIHTSLIKAVEGLDRRIAPAEAQIRLLTDDLPPEPPAEPPVARAPMTAAEQENVREQENMLRRQKERRAAALEELHQLQREVAELSQQREHLHSTAAGVLFSWIARFDRLAAYHRAGFVRALTRRFFAPPLTVKDPGNLPMPSYEPKHAWFAGGQLPVTVTEVHPQQQPTLRWAHLPWNLDRLNVPTSRSH

Radius of gyration: 32.1 Å; Cα contacts (8 Å, |Δi|>4): 152; chains: 1; bounding box: 74×30×103 Å

Nearest PDB structures (foldseek):
  3na7-assembly1_A  TM=3.504E-01  e=4.854E-01  Helicobacter pylori NCTC 11638
  5sxj-assembly1_B  TM=3.706E-01  e=3.156E+00  Homo sapiens
  8i21-assembly1_A  TM=3.375E-01  e=1.658E+00  Saccharomyces cerevisiae S288C
  8aud-assembly1_A  TM=3.287E-01  e=2.356E+00  Corynebacterium glutamicum ATCC 13032
  8aud-assembly2_B  TM=3.265E-01  e=2.808E+00  Corynebacterium glutamicum ATCC 13032